Protein AF-A0A2H9PJQ9-F1 (afdb_monomer_lite)

Secondary structure (DSSP, 8-state):
---BPPS--HHHHHHHHHHTT--EEEETBTTTEESSTHHHHHHHHHTT-HHHHHHHHHHHHHHHHHHHTT---HHHHHHHHHHTTT-BHHHHHHHHHHH-EE-GGGGGGGGG-SSSSEEEEEEEEEEHHHHHHHHHHTHHHHHHTTEEEEEEEEEEEEEETTEEEEEEE----S-THHHHTTT-EEEE-HHHHHT---TTEEE-

Radius of gyration: 16.19 Å; chains: 1; bounding box: 39×34×43 Å

Structure (mmCIF, N/CA/C/O backbone):
data_AF-A0A2H9PJQ9-F1
#
_entry.id   AF-A0A2H9PJQ9-F1
#
loop_
_atom_site.group_PDB
_atom_site.id
_atom_site.type_symbol
_atom_site.label_atom_id
_atom_site.label_alt_id
_atom_site.label_comp_id
_atom_site.label_asym_id
_atom_site.label_entity_id
_atom_site.label_seq_id
_atom_site.pdbx_PDB_ins_code
_atom_site.Cartn_x
_atom_site.Cartn_y
_atom_site.Cartn_z
_atom_site.occupancy
_atom_site.B_iso_or_equiv
_atom_site.auth_seq_id
_atom_site.auth_comp_id
_atom_site.auth_asym_id
_atom_site.auth_atom_id
_atom_site.pdbx_PDB_model_num
ATOM 1 N N . MET A 1 1 ? 10.116 6.585 14.111 1.00 43.88 1 MET A N 1
ATOM 2 C CA . MET A 1 1 ? 9.969 5.727 15.311 1.00 43.88 1 MET A CA 1
ATOM 3 C C . MET A 1 1 ? 9.125 4.522 14.899 1.00 43.88 1 MET A C 1
ATOM 5 O O . MET A 1 1 ? 7.937 4.685 14.697 1.00 43.88 1 MET A O 1
ATOM 9 N N . GLY A 1 2 ? 9.751 3.363 14.663 1.00 52.34 2 GLY A N 1
ATOM 10 C CA . GLY A 1 2 ? 9.148 2.019 14.728 1.00 52.34 2 GLY A CA 1
ATOM 11 C C . GLY A 1 2 ? 7.973 1.591 13.829 1.00 52.34 2 GLY A C 1
ATOM 12 O O . GLY A 1 2 ? 7.468 0.507 14.096 1.00 52.34 2 GLY A O 1
ATOM 13 N N . LEU A 1 3 ? 7.521 2.338 12.813 1.00 66.88 3 LEU A N 1
ATOM 14 C CA . LEU A 1 3 ? 6.347 1.954 11.992 1.00 66.88 3 LEU A CA 1
ATOM 15 C C . LEU A 1 3 ? 6.558 0.694 11.137 1.00 66.88 3 LEU A C 1
ATOM 17 O O . LEU A 1 3 ? 5.597 0.089 10.671 1.00 66.88 3 LEU A O 1
ATOM 21 N N . TRP A 1 4 ? 7.801 0.281 10.928 1.00 74.50 4 TRP A N 1
ATOM 22 C CA . TRP A 1 4 ? 8.108 -0.850 10.067 1.00 74.50 4 TRP A CA 1
ATOM 23 C C . TRP A 1 4 ? 8.103 -2.177 10.826 1.00 74.50 4 TRP A C 1
ATOM 25 O O . TRP A 1 4 ? 8.696 -2.285 11.904 1.00 74.50 4 TRP A O 1
ATOM 35 N N . ILE A 1 5 ? 7.476 -3.192 10.229 1.00 68.81 5 ILE A N 1
ATOM 36 C CA . ILE A 1 5 ? 7.555 -4.583 10.685 1.00 68.81 5 ILE A CA 1
ATOM 37 C C . ILE A 1 5 ? 8.551 -5.342 9.783 1.00 68.81 5 ILE A C 1
ATOM 39 O O . ILE A 1 5 ? 8.395 -5.333 8.554 1.00 68.81 5 ILE A O 1
ATOM 43 N N . PRO A 1 6 ? 9.614 -5.960 10.341 1.00 61.12 6 PRO A N 1
ATOM 44 C CA . PRO A 1 6 ? 10.581 -6.747 9.571 1.00 61.12 6 PRO A CA 1
ATOM 45 C C . PRO A 1 6 ? 9.940 -7.993 8.919 1.00 61.12 6 PRO A C 1
ATOM 47 O O . PRO A 1 6 ? 8.770 -8.293 9.129 1.00 61.12 6 PRO A O 1
ATOM 50 N N . GLN A 1 7 ? 10.681 -8.703 8.056 1.00 64.31 7 GLN A N 1
ATOM 51 C CA . GLN A 1 7 ? 10.165 -9.921 7.405 1.00 64.31 7 GLN A CA 1
ATOM 52 C C . GLN A 1 7 ? 9.747 -10.986 8.426 1.00 64.31 7 GLN A C 1
ATOM 54 O O . GLN A 1 7 ? 10.453 -11.194 9.408 1.00 64.31 7 GLN A O 1
ATOM 59 N N . GLY A 1 8 ? 8.664 -11.704 8.119 1.00 64.31 8 GLY A N 1
ATOM 60 C CA . GLY A 1 8 ? 8.196 -12.854 8.887 1.00 64.31 8 GLY A CA 1
ATOM 61 C C . GLY A 1 8 ? 7.039 -13.571 8.193 1.00 64.31 8 GLY A C 1
ATOM 62 O O . GLY A 1 8 ? 6.454 -13.049 7.239 1.00 64.31 8 GLY A O 1
ATOM 63 N N . ALA A 1 9 ? 6.709 -14.774 8.659 1.00 79.25 9 ALA A N 1
ATOM 64 C CA . ALA A 1 9 ? 5.493 -15.464 8.228 1.00 79.25 9 ALA A CA 1
ATOM 65 C C . ALA A 1 9 ? 4.245 -14.659 8.654 1.00 79.25 9 ALA A C 1
ATOM 67 O O . ALA A 1 9 ? 4.311 -13.923 9.644 1.00 79.25 9 ALA A O 1
ATOM 68 N N . PRO A 1 10 ? 3.080 -14.811 7.990 1.00 82.25 10 PRO A N 1
ATOM 69 C CA . PRO A 1 10 ? 1.862 -14.089 8.371 1.00 82.25 10 PRO A CA 1
ATOM 70 C C . PRO A 1 10 ? 1.515 -14.197 9.862 1.00 82.25 10 PRO A C 1
ATOM 72 O O . PRO A 1 10 ? 1.098 -13.213 10.465 1.00 82.25 10 PRO A O 1
ATOM 75 N N . GLN A 1 11 ? 1.774 -15.358 10.475 1.00 86.12 11 GLN A N 1
ATOM 76 C CA . GLN A 1 11 ? 1.618 -15.579 11.912 1.00 86.12 11 GLN A CA 1
ATOM 77 C C . GLN A 1 11 ? 2.501 -14.664 12.769 1.00 86.12 11 GLN A C 1
ATOM 79 O O . GLN A 1 11 ? 2.030 -14.096 13.750 1.00 86.12 11 GLN A O 1
ATOM 84 N N . GLU A 1 12 ? 3.781 -14.535 12.426 1.00 87.19 12 GLU A N 1
ATOM 85 C CA . GLU A 1 12 ? 4.742 -13.728 13.186 1.00 87.19 12 GLU A CA 1
ATOM 86 C C . GLU A 1 12 ? 4.372 -12.248 13.101 1.00 87.19 12 GLU A C 1
ATOM 88 O O . GLU A 1 12 ? 4.300 -11.563 14.121 1.00 87.19 12 GLU A O 1
ATOM 93 N N . ILE A 1 13 ? 4.027 -11.793 11.892 1.00 88.25 13 ILE A N 1
ATOM 94 C CA . ILE A 1 13 ? 3.530 -10.437 11.646 1.00 88.25 13 ILE A CA 1
ATOM 95 C C . ILE A 1 13 ? 2.244 -10.192 12.447 1.00 88.25 13 ILE A C 1
ATOM 97 O O . ILE A 1 13 ? 2.112 -9.159 13.097 1.00 88.25 13 ILE A O 1
ATOM 101 N N . ALA A 1 14 ? 1.300 -11.136 12.439 1.00 89.38 14 ALA A N 1
ATOM 102 C CA . ALA A 1 14 ? 0.051 -11.014 13.183 1.00 89.38 14 ALA A CA 1
ATOM 103 C C . ALA A 1 14 ? 0.280 -10.891 14.698 1.00 89.38 14 ALA A C 1
ATOM 105 O O . ALA A 1 14 ? -0.315 -10.021 15.333 1.00 89.38 14 ALA A O 1
ATOM 106 N N . ILE A 1 15 ? 1.164 -11.712 15.271 1.00 89.94 15 ILE A N 1
ATOM 107 C CA . ILE A 1 15 ? 1.526 -11.644 16.695 1.00 89.94 15 ILE A CA 1
ATOM 108 C C . ILE A 1 15 ? 2.154 -10.284 17.023 1.00 89.94 15 ILE A C 1
ATOM 110 O O . ILE A 1 15 ? 1.790 -9.654 18.017 1.00 89.94 15 ILE A O 1
ATOM 114 N N . GLU A 1 16 ? 3.063 -9.794 16.179 1.00 90.94 16 GLU A N 1
ATOM 115 C CA . GLU A 1 16 ? 3.677 -8.480 16.372 1.00 90.94 16 GLU A CA 1
ATOM 116 C C . GLU A 1 16 ? 2.636 -7.350 16.338 1.00 90.94 16 GLU A C 1
ATOM 118 O O . GLU A 1 16 ? 2.636 -6.470 17.202 1.00 90.94 16 GLU A O 1
ATOM 123 N N . LEU A 1 17 ? 1.706 -7.393 15.384 1.00 92.06 17 LEU A N 1
ATOM 124 C CA . LEU A 1 17 ? 0.611 -6.431 1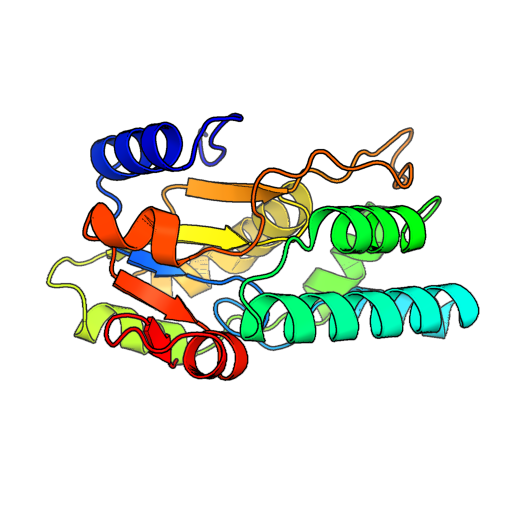5.276 1.00 92.06 17 LEU A CA 1
ATOM 125 C C . LEU A 1 17 ? -0.313 -6.465 16.502 1.00 92.06 17 LEU A C 1
ATOM 127 O O . LEU A 1 17 ? -0.695 -5.409 17.011 1.00 92.06 17 LEU A O 1
ATOM 131 N N . GLN A 1 18 ? -0.627 -7.655 17.022 1.00 92.06 18 GLN A N 1
ATOM 132 C CA . GLN A 1 18 ? -1.407 -7.810 18.253 1.00 92.06 18 GLN A CA 1
ATOM 133 C C . GLN A 1 18 ? -0.686 -7.200 19.463 1.00 92.06 18 GLN A C 1
ATOM 135 O O . GLN A 1 18 ? -1.315 -6.492 20.249 1.00 92.06 18 GLN A O 1
ATOM 140 N N . HIS A 1 19 ? 0.630 -7.404 19.599 1.00 92.19 19 HIS A N 1
ATOM 141 C CA . HIS A 1 19 ? 1.427 -6.776 20.662 1.00 92.19 19 HIS A CA 1
ATOM 142 C C . HIS A 1 19 ? 1.462 -5.247 20.558 1.00 92.19 19 HIS A C 1
ATOM 144 O O . HIS A 1 19 ? 1.486 -4.563 21.579 1.00 92.19 19 HIS A O 1
ATOM 150 N N . ARG A 1 20 ? 1.415 -4.708 19.336 1.00 91.38 20 ARG A N 1
ATOM 151 C CA . ARG A 1 20 ? 1.283 -3.267 19.067 1.00 91.38 20 ARG A CA 1
ATOM 152 C C . ARG A 1 20 ? -0.146 -2.743 19.275 1.00 91.38 20 ARG A C 1
ATOM 154 O O . ARG A 1 20 ? -0.403 -1.565 19.058 1.00 91.38 20 ARG A O 1
ATOM 161 N N . GLY A 1 21 ? -1.083 -3.601 19.682 1.00 92.12 21 GLY A N 1
ATOM 162 C CA . GLY A 1 21 ? -2.470 -3.230 19.954 1.00 92.12 21 GLY A CA 1
ATOM 163 C C . GLY A 1 21 ? -3.313 -2.976 18.706 1.00 92.12 21 GLY A C 1
ATOM 164 O O . GLY A 1 21 ? -4.406 -2.430 18.836 1.00 92.12 21 GLY A O 1
ATOM 165 N N . VAL A 1 22 ? -2.843 -3.365 17.515 1.00 93.31 22 VAL A N 1
ATOM 166 C CA . VAL A 1 22 ? -3.568 -3.167 16.254 1.00 93.31 22 VAL A CA 1
ATOM 167 C C . VAL A 1 22 ? -4.915 -3.887 16.297 1.00 93.31 22 VAL A C 1
ATOM 169 O O . VAL A 1 22 ? -5.006 -5.051 16.688 1.00 93.31 22 VAL A O 1
ATOM 172 N N . ARG A 1 23 ? -5.976 -3.186 15.891 1.00 90.25 23 ARG A N 1
ATOM 173 C CA . ARG A 1 23 ? -7.353 -3.707 15.842 1.00 90.25 23 ARG A CA 1
ATOM 174 C C . ARG A 1 23 ? -7.876 -3.890 14.426 1.00 90.25 23 ARG A C 1
ATOM 176 O O . ARG A 1 23 ? -8.754 -4.720 14.204 1.00 90.25 23 ARG A O 1
ATOM 183 N N . ALA A 1 24 ? -7.329 -3.137 13.479 1.00 91.50 24 ALA A N 1
ATOM 184 C CA . ALA A 1 24 ? -7.735 -3.199 12.089 1.00 91.50 24 ALA A CA 1
ATOM 185 C C . ALA A 1 24 ? -6.546 -3.067 11.141 1.00 91.50 24 ALA A C 1
ATOM 187 O O . ALA A 1 24 ? -5.549 -2.412 11.442 1.00 91.50 24 ALA A O 1
ATOM 188 N N . MET A 1 25 ? -6.687 -3.679 9.975 1.00 93.00 25 MET A N 1
ATOM 189 C CA . MET A 1 25 ? -5.764 -3.552 8.860 1.00 93.00 25 MET A CA 1
ATOM 190 C C . MET A 1 25 ? -6.468 -2.830 7.717 1.00 93.00 25 MET A C 1
ATOM 192 O O . MET A 1 25 ? -7.648 -3.072 7.470 1.00 93.00 25 MET A O 1
ATOM 196 N N . ILE A 1 26 ? -5.757 -1.943 7.033 1.00 92.94 26 ILE A N 1
ATOM 197 C CA . ILE A 1 26 ? -6.291 -1.140 5.933 1.00 92.94 26 ILE A CA 1
ATOM 198 C C . ILE A 1 26 ? -5.428 -1.395 4.695 1.00 92.94 26 ILE A C 1
ATOM 200 O O . ILE A 1 26 ? -4.198 -1.318 4.775 1.00 92.94 26 ILE A O 1
ATOM 204 N N . ASP A 1 27 ? -6.053 -1.713 3.560 1.00 91.62 27 ASP A N 1
ATOM 205 C CA . ASP A 1 27 ? -5.361 -1.697 2.269 1.00 91.62 27 ASP A CA 1
ATOM 206 C C . ASP A 1 27 ? -4.907 -0.267 1.936 1.00 91.62 27 ASP A C 1
ATOM 208 O O . ASP A 1 27 ? -5.498 0.718 2.382 1.00 91.62 27 ASP A O 1
ATOM 212 N N . PHE A 1 28 ? -3.838 -0.110 1.165 1.00 91.44 28 PHE A N 1
ATOM 213 C CA . PHE A 1 28 ? -3.349 1.230 0.860 1.00 91.44 28 PHE A CA 1
ATOM 214 C C . PHE A 1 28 ? -4.065 1.854 -0.343 1.00 91.44 28 PHE A C 1
ATOM 216 O O . PHE A 1 28 ? -4.732 2.883 -0.219 1.00 91.44 28 PHE A O 1
ATOM 223 N N . ASP A 1 29 ? -3.940 1.220 -1.503 1.00 86.38 29 ASP A N 1
ATOM 224 C CA . ASP A 1 29 ? -4.344 1.780 -2.787 1.00 86.38 29 ASP A CA 1
ATOM 225 C C . ASP A 1 29 ? -5.844 1.613 -3.000 1.00 86.38 29 ASP A C 1
ATOM 227 O O . ASP A 1 29 ? -6.368 0.507 -2.990 1.00 86.38 29 ASP A O 1
ATOM 231 N N . GLY A 1 30 ? -6.557 2.708 -3.245 1.00 85.75 30 GLY A N 1
ATOM 232 C CA . GLY A 1 30 ? -8.011 2.661 -3.396 1.00 85.75 30 GLY A CA 1
ATOM 233 C C . GLY A 1 30 ? -8.772 2.456 -2.080 1.00 85.75 30 GLY A C 1
ATOM 234 O O . GLY A 1 30 ? -10.003 2.500 -2.102 1.00 85.75 30 GLY A O 1
ATOM 235 N N . CYS A 1 31 ? -8.073 2.301 -0.948 1.00 90.88 31 CYS A N 1
ATOM 236 C CA . CYS A 1 31 ? -8.666 2.209 0.383 1.00 90.88 31 CYS A CA 1
ATOM 237 C C . CYS A 1 31 ? -8.153 3.313 1.315 1.00 90.88 31 CYS A C 1
ATOM 239 O O . CYS A 1 31 ? -8.916 4.239 1.579 1.00 90.88 31 CYS A O 1
ATOM 241 N N . ALA A 1 32 ? -6.894 3.292 1.772 1.00 93.00 32 ALA A N 1
ATOM 242 C CA . ALA A 1 32 ? -6.342 4.380 2.587 1.00 93.00 32 ALA A CA 1
ATOM 243 C C . ALA A 1 32 ? -6.204 5.693 1.797 1.00 93.00 32 ALA A C 1
ATOM 245 O O . ALA A 1 32 ? -6.469 6.781 2.316 1.00 93.00 32 ALA A O 1
ATOM 246 N N . VAL A 1 33 ? -5.834 5.594 0.522 1.00 91.00 33 VAL A N 1
ATOM 247 C CA . VAL A 1 33 ? -5.752 6.724 -0.408 1.00 91.00 33 VAL A CA 1
ATOM 248 C C . VAL A 1 33 ? -6.629 6.487 -1.635 1.00 91.00 33 VAL A C 1
ATOM 250 O O . VAL A 1 33 ? -6.906 5.352 -2.021 1.00 91.00 33 VAL A O 1
ATOM 253 N N . ARG A 1 34 ? -7.115 7.564 -2.255 1.00 84.88 34 ARG A N 1
ATOM 254 C CA . ARG A 1 34 ? -7.920 7.489 -3.476 1.00 84.88 34 ARG A CA 1
ATOM 255 C C . ARG A 1 34 ? -7.000 7.273 -4.671 1.00 84.88 34 ARG A C 1
ATOM 257 O O . ARG A 1 34 ? -6.144 8.099 -4.967 1.00 84.88 34 ARG A O 1
ATOM 264 N N . GLY A 1 35 ? -7.257 6.189 -5.396 1.00 65.81 35 GLY A N 1
ATOM 265 C CA . GLY A 1 35 ? -6.501 5.801 -6.581 1.00 65.81 35 GLY A CA 1
ATOM 266 C C . GLY A 1 35 ? -5.520 4.668 -6.299 1.00 65.81 35 GLY A C 1
ATOM 267 O O . GLY A 1 35 ? -5.032 4.504 -5.186 1.00 65.81 35 GLY A O 1
ATOM 268 N N . HIS A 1 36 ? -5.261 3.872 -7.333 1.00 63.19 36 HIS A N 1
ATOM 269 C CA . HIS A 1 36 ? -4.139 2.937 -7.342 1.00 63.19 36 HIS A CA 1
ATOM 270 C C . HIS A 1 36 ? -2.835 3.705 -7.597 1.00 63.19 36 HIS A C 1
ATOM 272 O O . HIS A 1 36 ? -2.869 4.927 -7.751 1.00 63.19 36 HIS A O 1
ATOM 278 N N . TYR A 1 37 ? -1.715 2.996 -7.751 1.00 62.28 37 TYR A N 1
ATOM 279 C CA . TYR A 1 37 ? -0.434 3.402 -8.372 1.00 62.28 37 TYR A CA 1
ATOM 280 C C . TYR A 1 37 ? -0.498 4.277 -9.662 1.00 62.28 37 TYR A C 1
ATOM 282 O O . TYR A 1 37 ? 0.497 4.434 -10.362 1.00 62.28 37 TYR A O 1
ATOM 290 N N . HIS A 1 38 ? -1.629 4.884 -10.017 1.00 55.50 38 HIS A N 1
ATOM 291 C CA . HIS A 1 38 ? -1.840 5.879 -11.060 1.00 55.50 38 HIS A CA 1
ATOM 292 C C . HIS A 1 38 ? -0.778 6.980 -11.090 1.00 55.50 38 HIS A C 1
ATOM 294 O O . HIS A 1 38 ? -0.396 7.377 -12.186 1.00 55.50 38 HIS A O 1
ATOM 300 N N . ALA A 1 39 ? -0.238 7.435 -9.953 1.00 58.38 39 ALA A N 1
ATOM 301 C CA . ALA A 1 39 ? 0.879 8.385 -9.961 1.00 58.38 39 ALA A CA 1
ATOM 302 C C . ALA A 1 39 ? 2.089 7.840 -10.750 1.00 58.38 39 ALA A C 1
ATOM 304 O O . ALA A 1 39 ? 2.676 8.571 -11.550 1.00 58.38 39 ALA A O 1
ATOM 305 N N . ALA A 1 40 ? 2.380 6.538 -10.626 1.00 61.75 40 ALA A N 1
ATOM 306 C CA . ALA A 1 40 ? 3.408 5.834 -11.389 1.00 61.75 40 ALA A CA 1
ATOM 307 C C . ALA A 1 40 ? 3.126 5.826 -12.883 1.00 61.75 40 ALA A C 1
ATOM 309 O O . ALA A 1 40 ? 3.979 6.184 -13.693 1.00 61.75 40 ALA A O 1
ATOM 310 N N . LEU A 1 41 ? 1.905 5.435 -13.238 1.00 68.00 41 LEU A N 1
ATOM 311 C CA . LEU A 1 41 ? 1.480 5.288 -14.623 1.00 68.00 41 LEU A CA 1
ATOM 312 C C . LEU A 1 41 ? 1.429 6.647 -15.326 1.00 68.00 41 LEU A C 1
ATOM 314 O O . LEU A 1 41 ? 1.902 6.770 -16.452 1.00 68.00 41 LEU A O 1
ATOM 318 N N . HIS A 1 42 ? 0.929 7.684 -14.651 1.00 64.38 42 HIS A N 1
ATOM 319 C CA . HIS A 1 42 ? 0.897 9.046 -15.173 1.00 64.38 42 HIS A CA 1
ATOM 320 C C . HIS A 1 42 ? 2.296 9.649 -15.298 1.00 64.38 42 HIS A C 1
ATOM 322 O O . HIS A 1 42 ? 2.585 10.271 -16.319 1.00 64.38 42 HIS A O 1
ATOM 328 N N . PHE A 1 43 ? 3.170 9.458 -14.304 1.00 68.75 43 PHE A N 1
ATOM 329 C CA . PHE A 1 43 ? 4.543 9.957 -14.367 1.00 68.75 43 PHE A CA 1
ATOM 330 C C . PHE A 1 43 ? 5.332 9.278 -15.491 1.00 68.75 43 PHE A C 1
ATOM 332 O O . PHE A 1 43 ? 5.965 9.952 -16.301 1.00 68.75 43 PHE A O 1
ATOM 339 N N . MET A 1 44 ? 5.249 7.953 -15.605 1.00 71.50 44 MET A N 1
ATOM 340 C CA . MET A 1 44 ? 5.902 7.210 -16.682 1.00 71.50 44 MET A CA 1
ATOM 341 C C . MET A 1 44 ? 5.345 7.573 -18.059 1.00 71.50 44 MET A C 1
ATOM 343 O O . MET A 1 44 ? 6.125 7.794 -18.985 1.00 71.50 44 MET A O 1
ATOM 347 N N . ALA A 1 45 ? 4.022 7.705 -18.197 1.00 68.75 45 ALA A N 1
ATOM 348 C CA . ALA A 1 45 ? 3.397 8.132 -19.447 1.00 68.75 45 ALA A CA 1
ATOM 349 C C . ALA A 1 45 ? 3.853 9.541 -19.858 1.00 68.75 45 ALA A C 1
ATOM 351 O O . ALA A 1 45 ? 4.215 9.756 -21.013 1.00 68.75 45 ALA A O 1
ATOM 352 N N . ALA A 1 46 ? 3.901 10.485 -18.912 1.00 66.94 46 ALA A N 1
ATOM 353 C CA . ALA A 1 46 ? 4.354 11.853 -19.163 1.00 66.94 46 ALA A CA 1
ATOM 354 C C . ALA A 1 46 ? 5.829 11.929 -19.599 1.00 66.94 46 ALA A C 1
ATOM 356 O O . ALA A 1 46 ? 6.204 12.840 -20.330 1.00 66.94 46 ALA A O 1
ATOM 357 N N . ASN A 1 47 ? 6.648 10.953 -19.198 1.00 72.88 47 ASN A N 1
ATOM 358 C CA . ASN A 1 47 ? 8.056 10.835 -19.584 1.00 72.88 47 ASN A CA 1
ATOM 359 C C . ASN A 1 47 ? 8.282 9.914 -20.800 1.00 72.88 47 ASN A C 1
ATOM 361 O O . ASN A 1 47 ? 9.403 9.470 -21.038 1.00 72.88 47 ASN A O 1
ATOM 365 N N . GLY A 1 48 ? 7.230 9.587 -21.561 1.00 76.69 48 GLY A N 1
ATOM 366 C CA . GLY A 1 48 ? 7.336 8.772 -22.776 1.00 76.69 48 GLY A CA 1
ATOM 367 C C . GLY A 1 48 ? 7.661 7.294 -22.530 1.00 76.69 48 GLY A C 1
ATOM 368 O O . GLY A 1 48 ? 8.010 6.576 -23.464 1.00 76.69 48 GLY A O 1
ATOM 369 N N . GLN A 1 49 ? 7.531 6.808 -21.293 1.00 80.75 49 GLN A N 1
ATOM 370 C CA . GLN A 1 49 ? 7.849 5.431 -20.905 1.00 80.75 49 GLN A CA 1
ATOM 371 C C . GLN A 1 49 ? 6.654 4.484 -21.116 1.00 80.75 49 GLN A C 1
ATOM 373 O O . GLN A 1 49 ? 6.297 3.694 -20.242 1.00 80.75 49 GLN A O 1
ATOM 378 N N . THR A 1 50 ? 6.014 4.566 -22.284 1.00 79.31 50 THR A N 1
ATOM 379 C CA . THR A 1 50 ? 4.763 3.860 -22.612 1.00 79.31 50 THR A CA 1
ATOM 380 C C . THR A 1 50 ? 4.853 2.346 -22.406 1.00 79.31 50 THR A C 1
ATOM 382 O O . THR A 1 50 ? 3.931 1.746 -21.861 1.00 79.31 50 THR A O 1
ATOM 385 N N . GLU A 1 51 ? 5.970 1.715 -22.777 1.00 77.50 51 GLU A N 1
ATOM 386 C CA . GLU A 1 51 ? 6.160 0.267 -22.600 1.00 77.50 51 GLU A CA 1
ATOM 387 C C . GLU A 1 51 ? 6.169 -0.149 -21.123 1.00 77.50 51 GLU A C 1
ATOM 389 O O . GLU A 1 51 ? 5.614 -1.190 -20.768 1.00 77.50 51 GLU A O 1
ATOM 394 N N . ARG A 1 52 ? 6.724 0.691 -20.240 1.00 77.88 52 ARG A N 1
ATOM 395 C CA . ARG A 1 52 ? 6.718 0.455 -18.788 1.00 77.88 52 ARG A CA 1
ATOM 396 C C . ARG A 1 52 ? 5.323 0.619 -18.203 1.00 77.88 52 ARG A C 1
ATOM 398 O O . ARG A 1 52 ? 4.906 -0.204 -17.396 1.00 77.88 52 ARG A O 1
ATOM 405 N N . VAL A 1 53 ? 4.571 1.620 -18.665 1.00 78.06 53 VAL A N 1
ATOM 406 C CA . VAL A 1 53 ? 3.158 1.808 -18.293 1.00 78.06 53 VAL A CA 1
ATOM 407 C C . VAL A 1 53 ? 2.333 0.582 -18.681 1.00 78.06 53 VAL A C 1
ATOM 409 O O . VAL A 1 53 ? 1.584 0.062 -17.857 1.00 78.06 53 VAL A O 1
ATOM 412 N N . ILE A 1 54 ? 2.498 0.082 -19.910 1.00 77.25 54 ILE A N 1
ATOM 413 C CA . ILE A 1 54 ? 1.814 -1.129 -20.382 1.00 77.25 54 ILE A CA 1
ATOM 414 C C . ILE A 1 54 ? 2.214 -2.336 -19.530 1.00 77.25 54 ILE A C 1
ATOM 416 O O . ILE A 1 54 ? 1.341 -3.091 -19.107 1.00 77.25 54 ILE A O 1
ATOM 420 N N . ASN A 1 55 ? 3.506 -2.508 -19.241 1.00 77.81 55 ASN A N 1
ATOM 421 C CA . ASN A 1 55 ? 3.983 -3.598 -18.396 1.00 77.81 55 ASN A CA 1
ATOM 422 C C . ASN A 1 55 ? 3.333 -3.554 -17.000 1.00 77.81 55 ASN A C 1
ATOM 424 O O . ASN A 1 55 ? 2.732 -4.540 -16.571 1.00 77.81 55 ASN A O 1
ATOM 428 N N . LEU A 1 56 ? 3.363 -2.398 -16.334 1.00 76.94 56 LEU A N 1
ATOM 429 C CA . LEU A 1 56 ? 2.747 -2.212 -15.019 1.00 76.94 56 LEU A CA 1
ATOM 430 C C . LEU A 1 56 ? 1.242 -2.498 -15.036 1.00 76.94 56 LEU A C 1
ATOM 432 O O . LEU A 1 56 ? 0.746 -3.170 -14.135 1.00 76.94 56 LEU A O 1
ATOM 436 N N . LEU A 1 57 ? 0.521 -2.046 -16.067 1.00 79.44 57 LEU A N 1
ATOM 437 C CA . LEU A 1 57 ? -0.907 -2.331 -16.225 1.00 79.44 57 LEU A CA 1
ATOM 438 C C . LEU A 1 57 ? -1.174 -3.829 -16.412 1.00 79.44 57 LEU A C 1
ATOM 440 O O . LEU A 1 57 ? -2.034 -4.384 -15.731 1.00 79.44 57 LEU A O 1
ATOM 444 N N . LEU A 1 58 ? -0.430 -4.499 -17.297 1.00 81.38 58 LEU A N 1
ATOM 445 C CA . LEU A 1 58 ? -0.601 -5.928 -17.570 1.00 81.38 58 LEU A CA 1
ATOM 446 C C . LEU A 1 58 ? -0.334 -6.778 -16.325 1.00 81.38 58 LEU A C 1
ATOM 448 O O . LEU A 1 58 ? -1.130 -7.657 -15.990 1.00 81.38 58 LEU A O 1
ATOM 452 N N . HIS A 1 59 ? 0.765 -6.511 -15.618 1.00 81.75 59 HIS A N 1
ATOM 453 C CA . HIS A 1 59 ? 1.102 -7.260 -14.411 1.00 81.75 59 HIS A CA 1
ATOM 454 C C . HIS A 1 59 ? 0.207 -6.883 -13.225 1.00 81.75 59 HIS A C 1
ATOM 456 O O . HIS A 1 59 ? -0.139 -7.772 -12.452 1.00 81.75 59 HIS A O 1
ATOM 462 N N . GLY A 1 60 ? -0.251 -5.631 -13.126 1.00 77.81 60 GLY A N 1
ATOM 463 C CA . GLY A 1 60 ? -1.244 -5.204 -12.139 1.00 77.81 60 GLY A CA 1
ATOM 464 C C . GLY A 1 60 ? -2.584 -5.923 -12.313 1.00 77.81 60 GLY A C 1
ATOM 465 O O . GLY A 1 60 ? -3.090 -6.522 -11.367 1.00 77.81 60 GLY A O 1
ATOM 466 N N . VAL A 1 61 ? -3.118 -5.970 -13.539 1.00 77.81 61 VAL A N 1
ATOM 467 C CA . VAL A 1 61 ? -4.344 -6.728 -13.853 1.00 77.81 61 VAL A CA 1
ATOM 468 C C . VAL A 1 61 ? -4.160 -8.220 -13.569 1.00 77.81 61 VAL A C 1
ATOM 470 O O . VAL A 1 61 ? -5.046 -8.855 -12.999 1.00 77.81 61 VAL A O 1
ATOM 473 N N . ALA A 1 62 ? -3.001 -8.787 -13.914 1.00 78.12 62 ALA A N 1
ATOM 474 C CA . ALA A 1 62 ? -2.701 -10.184 -13.618 1.00 78.12 62 ALA A CA 1
ATOM 475 C C . ALA A 1 62 ? -2.620 -10.464 -12.107 1.00 78.12 62 ALA A C 1
ATOM 477 O O . ALA A 1 62 ? -3.088 -11.513 -11.667 1.00 78.12 62 ALA A O 1
ATOM 478 N N . CYS A 1 63 ? -2.071 -9.542 -11.309 1.00 79.19 63 CYS A N 1
ATOM 479 C CA . CYS A 1 63 ? -2.082 -9.633 -9.849 1.00 79.19 63 CYS A CA 1
ATOM 480 C C . CYS A 1 63 ? -3.513 -9.713 -9.317 1.00 79.19 63 CYS A C 1
ATOM 482 O O . CYS A 1 63 ? -3.816 -10.645 -8.580 1.00 79.19 63 CYS A O 1
ATOM 484 N N . VAL A 1 64 ? -4.388 -8.799 -9.745 1.00 76.75 64 VAL A N 1
ATOM 485 C CA . VAL A 1 64 ? -5.798 -8.778 -9.329 1.00 76.75 64 VAL A CA 1
ATOM 486 C C . VAL A 1 64 ? -6.488 -10.087 -9.709 1.00 76.75 64 VAL A C 1
ATOM 488 O O . VAL A 1 64 ? -7.061 -10.754 -8.854 1.00 76.75 64 VAL A O 1
ATOM 491 N N . ALA A 1 65 ? -6.375 -10.518 -10.968 1.00 77.31 65 ALA A N 1
ATOM 492 C CA . ALA A 1 65 ? -6.985 -11.765 -11.429 1.00 77.31 65 ALA A CA 1
ATOM 493 C C . ALA A 1 65 ? -6.501 -12.987 -10.631 1.00 77.31 65 ALA A C 1
ATOM 495 O O . ALA A 1 65 ? -7.286 -13.881 -10.325 1.00 77.31 65 ALA A O 1
ATOM 496 N N . LYS A 1 66 ? -5.215 -13.033 -10.272 1.00 78.31 66 LYS A N 1
ATOM 497 C CA . LYS A 1 66 ? -4.673 -14.111 -9.442 1.00 78.31 66 LYS A CA 1
ATOM 498 C C . LYS A 1 66 ? -5.156 -14.054 -8.001 1.00 78.31 66 LYS A C 1
ATOM 500 O O . LYS A 1 66 ? -5.399 -15.119 -7.444 1.00 78.31 66 LYS A O 1
ATOM 505 N N . ASP A 1 67 ? -5.345 -12.865 -7.434 1.00 75.75 67 ASP A N 1
ATOM 506 C CA . ASP A 1 67 ? -5.941 -12.717 -6.103 1.00 75.75 67 ASP A CA 1
ATOM 507 C C . ASP A 1 67 ? -7.358 -13.298 -6.078 1.00 75.75 67 ASP A C 1
ATOM 509 O O . ASP A 1 67 ? -7.664 -14.117 -5.218 1.00 75.75 67 ASP A O 1
ATOM 513 N N . PHE A 1 68 ? -8.181 -12.971 -7.083 1.00 73.69 68 PHE A N 1
ATOM 514 C CA . PHE A 1 68 ? -9.523 -13.549 -7.251 1.00 73.69 68 PHE A CA 1
ATOM 515 C C . PHE A 1 68 ? -9.520 -15.080 -7.332 1.00 73.69 68 PHE A C 1
ATOM 517 O O . PHE A 1 68 ? -10.479 -15.728 -6.920 1.00 73.69 68 PHE A O 1
ATOM 524 N N . LEU A 1 69 ? -8.459 -15.664 -7.889 1.00 75.75 69 LEU A N 1
ATOM 525 C CA . LEU A 1 69 ? -8.317 -17.109 -8.058 1.00 75.75 69 LEU A CA 1
ATOM 526 C C . LEU A 1 69 ? -7.570 -17.783 -6.894 1.00 75.75 69 LEU A C 1
ATOM 528 O O . LEU A 1 69 ? -7.370 -18.996 -6.940 1.00 75.75 69 LEU A O 1
ATOM 532 N N . GLY A 1 70 ? -7.123 -17.029 -5.882 1.00 71.31 70 GLY A N 1
ATOM 533 C CA . GLY A 1 70 ? -6.292 -17.550 -4.792 1.00 71.31 70 GLY A CA 1
ATOM 534 C C . GLY A 1 70 ? -4.947 -18.118 -5.266 1.00 71.31 70 GLY A C 1
ATOM 535 O O . GLY A 1 70 ? -4.431 -19.067 -4.678 1.00 71.31 70 GLY A O 1
ATOM 536 N N . LEU A 1 71 ? -4.392 -17.592 -6.363 1.00 74.62 71 LEU A N 1
ATOM 537 C CA . LEU A 1 71 ? -3.172 -18.100 -6.993 1.00 74.62 71 LEU A CA 1
ATOM 538 C C . LEU A 1 71 ? -1.930 -17.273 -6.620 1.00 74.62 71 LEU A C 1
ATOM 540 O O . LEU A 1 71 ? -2.018 -16.053 -6.472 1.00 74.62 71 LEU A O 1
ATOM 544 N N . PRO A 1 72 ? -0.729 -17.887 -6.584 1.00 76.44 72 PRO A N 1
ATOM 545 C CA . PRO A 1 72 ? 0.514 -17.165 -6.318 1.00 76.44 72 PRO A CA 1
ATOM 546 C C . PRO A 1 72 ? 0.787 -16.040 -7.331 1.00 76.44 72 PRO A C 1
ATOM 548 O O . PRO A 1 72 ? 0.881 -16.266 -8.547 1.00 76.44 72 PRO A O 1
ATOM 551 N N . ASN A 1 73 ? 0.980 -14.820 -6.826 1.00 82.94 73 ASN A N 1
ATOM 552 C CA . ASN A 1 73 ? 1.186 -13.604 -7.622 1.00 82.94 73 ASN A CA 1
ATOM 553 C C . ASN A 1 73 ? 2.611 -13.021 -7.52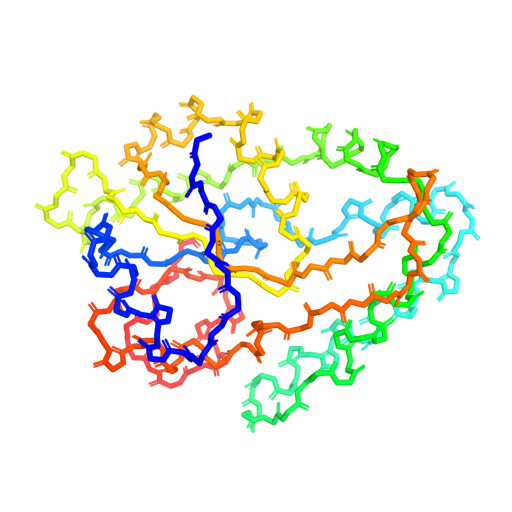6 1.00 82.94 73 ASN A C 1
ATOM 555 O O . ASN A 1 73 ? 2.900 -12.048 -8.219 1.00 82.94 73 ASN A O 1
ATOM 559 N N . GLU A 1 74 ? 3.516 -13.629 -6.748 1.00 86.69 74 GLU A N 1
ATOM 560 C CA . GLU A 1 74 ? 4.860 -13.087 -6.476 1.00 86.69 74 GLU A CA 1
ATOM 561 C C . GLU A 1 74 ? 5.625 -12.718 -7.753 1.00 86.69 74 GLU A C 1
ATOM 563 O O . GLU A 1 74 ? 6.193 -11.632 -7.846 1.00 86.69 74 GLU A O 1
ATOM 568 N N . GLY A 1 75 ? 5.589 -13.585 -8.771 1.00 86.12 75 GLY A N 1
ATOM 569 C CA . GLY A 1 75 ? 6.240 -13.315 -10.052 1.00 86.12 75 GLY A CA 1
ATOM 570 C C . GLY A 1 75 ? 5.744 -12.028 -10.721 1.00 86.12 75 GLY A C 1
ATOM 571 O O . GLY A 1 75 ? 6.554 -11.275 -11.249 1.00 86.12 75 GLY A O 1
ATOM 572 N N . HIS A 1 76 ? 4.444 -11.723 -10.640 1.00 86.38 76 HIS A N 1
ATOM 573 C CA . HIS A 1 76 ? 3.894 -10.483 -11.200 1.00 86.38 76 HIS A CA 1
ATOM 574 C C . HIS A 1 76 ? 4.258 -9.262 -10.357 1.00 86.38 76 HIS A C 1
ATOM 576 O O . HIS A 1 76 ? 4.532 -8.216 -10.932 1.00 86.38 76 HIS A O 1
ATOM 582 N N . LEU A 1 77 ? 4.342 -9.394 -9.030 1.00 87.06 77 LEU A N 1
ATOM 583 C CA . LEU A 1 77 ? 4.819 -8.311 -8.162 1.00 87.06 77 LEU A CA 1
ATOM 584 C C . LEU A 1 77 ? 6.281 -7.967 -8.450 1.00 87.06 77 LEU A C 1
ATOM 586 O O . LEU A 1 77 ? 6.632 -6.796 -8.566 1.00 87.06 77 LEU A O 1
ATOM 590 N N . ARG A 1 78 ? 7.124 -8.982 -8.672 1.00 90.12 78 ARG A N 1
ATOM 591 C CA . ARG A 1 78 ? 8.507 -8.782 -9.126 1.00 90.12 78 ARG A CA 1
ATOM 592 C C . ARG A 1 78 ? 8.566 -8.143 -10.513 1.00 90.12 78 ARG A C 1
ATOM 594 O O . ARG A 1 78 ? 9.378 -7.251 -10.725 1.00 90.12 78 ARG A O 1
ATOM 601 N N . SER A 1 79 ? 7.693 -8.536 -11.444 1.00 88.25 79 SER A N 1
ATOM 602 C CA . SER A 1 79 ? 7.597 -7.867 -12.750 1.00 88.25 79 SER A CA 1
ATOM 603 C C . SER A 1 79 ? 7.161 -6.406 -12.627 1.00 88.25 79 SER A C 1
ATOM 605 O O . SER A 1 79 ? 7.711 -5.557 -13.321 1.00 88.25 79 SER A O 1
ATOM 607 N N . MET A 1 80 ? 6.234 -6.088 -11.718 1.00 86.44 80 MET A N 1
ATOM 608 C CA . MET A 1 80 ? 5.853 -4.702 -11.446 1.00 86.44 80 MET A CA 1
ATOM 609 C C . MET A 1 80 ? 7.030 -3.895 -10.893 1.00 86.44 80 MET A C 1
ATOM 611 O O . MET A 1 80 ? 7.280 -2.796 -11.377 1.00 86.44 80 MET A O 1
ATOM 615 N N . ALA A 1 81 ? 7.791 -4.446 -9.940 1.00 88.81 81 ALA A N 1
ATOM 616 C CA . ALA A 1 81 ? 9.014 -3.810 -9.454 1.00 88.81 81 ALA A CA 1
ATOM 617 C C . ALA A 1 81 ? 10.012 -3.576 -10.599 1.00 88.81 81 ALA A C 1
ATOM 619 O O . ALA A 1 81 ? 10.513 -2.464 -10.752 1.00 88.81 81 ALA A O 1
ATOM 620 N N . LYS A 1 82 ? 10.209 -4.570 -11.476 1.00 88.94 82 LYS A N 1
ATOM 621 C CA . LYS A 1 82 ? 11.068 -4.450 -12.663 1.00 88.94 82 LYS A CA 1
ATOM 622 C C . LYS A 1 82 ? 10.609 -3.343 -13.613 1.00 88.94 82 LYS A C 1
ATOM 624 O O . LYS A 1 82 ? 11.445 -2.628 -14.155 1.00 88.94 82 LYS A O 1
ATOM 629 N N . GLY A 1 83 ? 9.300 -3.140 -13.763 1.00 83.94 83 GLY A N 1
ATOM 630 C CA . GLY A 1 83 ? 8.732 -2.031 -14.534 1.00 83.94 83 GLY A CA 1
ATOM 631 C C . GLY A 1 83 ? 9.135 -0.638 -14.027 1.00 83.94 83 GLY A C 1
ATOM 632 O O . GLY A 1 83 ? 9.129 0.312 -14.808 1.00 83.94 83 GLY A O 1
ATOM 633 N N . LEU A 1 84 ? 9.528 -0.515 -12.753 1.00 86.81 84 LEU A N 1
ATOM 634 C CA . LEU A 1 84 ? 10.006 0.730 -12.141 1.00 86.81 84 LEU A CA 1
ATOM 635 C C . LEU A 1 84 ? 11.521 0.949 -12.288 1.00 86.81 84 LEU A C 1
ATOM 637 O O . LEU A 1 84 ? 12.004 2.011 -11.911 1.00 86.81 84 LEU A O 1
ATOM 641 N N . GLU A 1 85 ? 12.288 -0.006 -12.819 1.00 90.19 85 GLU A N 1
ATOM 642 C CA . GLU A 1 85 ? 13.754 0.075 -12.883 1.00 90.19 85 GLU A CA 1
ATOM 643 C C . GLU A 1 85 ? 14.271 1.381 -13.517 1.00 90.19 85 GLU A C 1
ATOM 645 O O . GLU A 1 85 ? 13.832 1.821 -14.584 1.00 90.19 85 GLU A O 1
ATOM 650 N N . GLY A 1 86 ? 15.237 2.019 -12.860 1.00 89.69 86 GLY A N 1
ATOM 651 C CA . GLY A 1 86 ? 15.834 3.286 -13.275 1.00 89.69 86 GLY A CA 1
ATOM 652 C C . GLY A 1 86 ? 14.932 4.507 -13.079 1.00 89.69 86 GLY A C 1
ATOM 653 O O . GLY A 1 86 ? 15.304 5.600 -13.495 1.00 89.69 86 GLY A O 1
ATOM 654 N N . LEU A 1 87 ? 13.748 4.361 -12.481 1.00 87.75 87 LEU A N 1
ATOM 655 C CA . LEU A 1 87 ? 12.900 5.498 -12.135 1.00 87.75 87 LEU A CA 1
ATOM 656 C C . LEU A 1 87 ? 13.432 6.192 -10.877 1.00 87.75 87 LEU A C 1
ATOM 658 O O . LEU A 1 87 ? 13.744 5.528 -9.890 1.00 87.75 87 LEU A O 1
ATOM 662 N N . CYS A 1 88 ? 13.514 7.523 -10.903 1.00 90.81 88 CYS A N 1
ATOM 663 C CA . CYS A 1 88 ? 13.918 8.316 -9.743 1.00 90.81 88 CYS A CA 1
ATOM 664 C C . CYS A 1 88 ? 12.829 8.274 -8.662 1.00 90.81 88 CYS A C 1
ATOM 666 O O . CYS A 1 88 ? 11.690 8.676 -8.914 1.00 90.81 88 CYS A O 1
ATOM 668 N N . TYR A 1 89 ? 13.192 7.810 -7.464 1.00 92.00 89 TYR A N 1
ATOM 669 C CA . TYR A 1 89 ? 12.285 7.697 -6.322 1.00 92.00 89 TYR A CA 1
ATOM 670 C C . TYR A 1 89 ? 11.729 9.058 -5.899 1.00 92.00 89 TYR A C 1
ATOM 672 O O . TYR A 1 89 ? 10.523 9.202 -5.754 1.00 92.00 89 TYR A O 1
ATOM 680 N N . GLU A 1 90 ? 12.576 10.080 -5.778 1.00 92.06 90 GLU A N 1
ATOM 681 C CA . GLU A 1 90 ? 12.149 11.407 -5.311 1.00 92.06 90 GLU A CA 1
ATOM 682 C C . GLU A 1 90 ? 11.164 12.078 -6.273 1.00 92.06 90 GLU A C 1
ATOM 684 O O . GLU A 1 90 ? 10.145 12.632 -5.857 1.00 92.06 90 GLU A O 1
ATOM 689 N N . SER A 1 91 ? 11.422 11.997 -7.583 1.00 87.62 91 SER A N 1
ATOM 690 C CA . SER A 1 91 ? 10.489 12.520 -8.592 1.00 87.62 91 SER A CA 1
ATOM 691 C C . SER A 1 91 ? 9.153 11.785 -8.557 1.00 87.62 91 SER A C 1
ATOM 693 O O . SER A 1 91 ? 8.095 12.391 -8.728 1.00 87.62 91 SER A O 1
ATOM 695 N N . PHE A 1 92 ? 9.207 10.478 -8.312 1.00 86.19 92 PHE A N 1
ATOM 696 C CA . PHE A 1 92 ? 8.029 9.645 -8.187 1.00 86.19 92 PHE A CA 1
ATOM 697 C C . PHE A 1 92 ? 7.217 9.973 -6.930 1.00 86.19 92 PHE A C 1
ATOM 699 O O . PHE A 1 92 ? 6.016 10.216 -7.033 1.00 86.19 92 PHE A O 1
ATOM 706 N N . LEU A 1 93 ? 7.871 10.048 -5.768 1.00 88.94 93 LEU A N 1
ATOM 707 C CA . LEU A 1 93 ? 7.265 10.420 -4.492 1.00 88.94 93 LEU A CA 1
ATOM 708 C C . LEU A 1 93 ? 6.654 11.820 -4.563 1.00 88.94 93 LEU A C 1
ATOM 710 O O . LEU A 1 93 ? 5.500 11.987 -4.190 1.00 88.94 93 LEU A O 1
ATOM 714 N N . THR A 1 94 ? 7.373 12.803 -5.112 1.00 88.19 94 THR A N 1
ATOM 715 C CA . THR A 1 94 ? 6.858 14.174 -5.283 1.00 88.19 94 THR A CA 1
ATOM 716 C C . THR A 1 94 ? 5.565 14.166 -6.090 1.00 88.19 94 THR A C 1
ATOM 718 O O . THR A 1 94 ? 4.553 14.717 -5.666 1.00 88.19 94 THR A O 1
ATOM 721 N N . ARG A 1 95 ? 5.554 13.457 -7.227 1.00 84.25 95 ARG A N 1
ATOM 722 C CA . ARG A 1 95 ? 4.355 13.365 -8.063 1.00 84.25 95 ARG A CA 1
ATOM 723 C C . ARG A 1 95 ? 3.200 12.660 -7.353 1.00 84.25 95 ARG 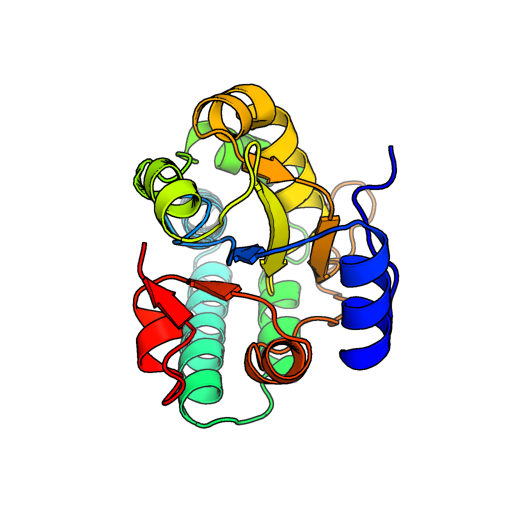A C 1
ATOM 725 O O . ARG A 1 95 ? 2.037 12.997 -7.578 1.00 84.25 95 ARG A O 1
ATOM 732 N N . MET A 1 96 ? 3.515 11.662 -6.538 1.00 84.81 96 MET A N 1
ATOM 733 C CA . MET A 1 96 ? 2.540 10.950 -5.728 1.00 84.81 96 MET A CA 1
ATOM 734 C C . MET A 1 96 ? 1.921 11.895 -4.693 1.00 84.81 96 MET A C 1
ATOM 736 O O . MET A 1 96 ? 0.707 12.060 -4.690 1.00 84.81 96 MET A O 1
ATOM 740 N N . LEU A 1 97 ? 2.740 12.612 -3.922 1.00 87.81 97 LEU A N 1
ATOM 741 C CA . LEU A 1 97 ? 2.291 13.594 -2.932 1.00 87.81 97 LEU A CA 1
ATOM 742 C C . LEU A 1 97 ? 1.447 14.725 -3.543 1.00 87.81 97 LEU A C 1
ATOM 744 O O . LEU A 1 97 ? 0.481 15.155 -2.922 1.00 87.81 97 LEU A O 1
ATOM 748 N N . ASP A 1 98 ? 1.747 15.150 -4.774 1.00 86.19 98 ASP A N 1
ATOM 749 C CA . ASP A 1 98 ? 0.964 16.169 -5.493 1.00 86.19 98 ASP A CA 1
ATOM 750 C C . ASP A 1 98 ? -0.446 15.704 -5.895 1.00 86.19 98 ASP A C 1
ATOM 752 O O . ASP A 1 98 ? -1.306 16.525 -6.216 1.00 86.19 98 ASP A O 1
ATOM 756 N N . THR A 1 99 ? -0.669 14.392 -5.985 1.00 82.81 99 THR A N 1
ATOM 757 C CA . THR A 1 99 ? -1.892 13.817 -6.575 1.00 82.81 99 THR A CA 1
ATOM 758 C C . THR A 1 99 ? -2.681 12.940 -5.618 1.00 82.81 99 THR A C 1
ATOM 760 O O . THR A 1 99 ? -3.842 12.636 -5.889 1.00 82.81 99 THR A O 1
ATOM 763 N N . VAL A 1 100 ? -2.067 12.520 -4.516 1.00 87.75 100 VAL A N 1
ATOM 764 C CA . VAL A 1 100 ? -2.686 11.629 -3.548 1.00 87.75 100 VAL A CA 1
ATOM 765 C C . VAL A 1 100 ? -3.721 12.368 -2.715 1.00 87.75 100 VAL A C 1
ATOM 767 O O . VAL A 1 100 ? -3.475 13.434 -2.157 1.00 87.75 100 VAL A O 1
ATOM 770 N N . GLU A 1 101 ? -4.892 11.758 -2.591 1.00 90.00 101 GLU A N 1
ATOM 771 C CA . GLU A 1 101 ? -5.928 12.194 -1.664 1.00 90.00 101 GLU A CA 1
ATOM 772 C C . GLU A 1 101 ? -6.150 11.081 -0.644 1.00 90.00 101 GLU A C 1
ATOM 774 O O . GLU A 1 101 ? -6.427 9.942 -1.024 1.00 90.00 101 GLU A O 1
ATOM 779 N N . VAL A 1 102 ? -6.075 11.386 0.652 1.00 92.56 102 VAL A N 1
ATOM 780 C CA . VAL A 1 102 ? -6.513 10.438 1.688 1.00 92.56 102 VAL A CA 1
ATOM 781 C C . VAL A 1 102 ? -8.003 10.156 1.495 1.00 92.56 102 VAL A C 1
ATOM 783 O O . VAL A 1 102 ? -8.795 11.075 1.277 1.00 92.56 102 VAL A O 1
ATOM 786 N N . ASN A 1 103 ? -8.407 8.887 1.555 1.00 92.81 103 ASN A N 1
ATOM 787 C CA . ASN A 1 103 ? -9.799 8.520 1.329 1.00 92.81 103 ASN A CA 1
ATOM 788 C C . ASN A 1 103 ? -10.683 9.002 2.497 1.00 92.81 103 ASN A C 1
ATOM 790 O O . ASN A 1 103 ? -10.516 8.527 3.623 1.00 92.81 103 ASN A O 1
ATOM 794 N N . PRO A 1 104 ? -11.675 9.883 2.262 1.00 92.56 104 PRO A N 1
ATOM 795 C CA . PRO A 1 104 ? -12.518 10.415 3.332 1.00 92.56 104 PRO A CA 1
ATOM 796 C C . PRO A 1 104 ? -13.393 9.354 4.006 1.00 92.56 104 PRO A C 1
ATOM 798 O O . PRO A 1 104 ? -13.883 9.564 5.114 1.00 92.56 104 PRO A O 1
ATOM 801 N N . ARG A 1 105 ? -13.589 8.197 3.366 1.00 92.06 105 ARG A N 1
ATOM 802 C CA . ARG A 1 105 ? -14.337 7.080 3.947 1.00 92.06 105 ARG A CA 1
ATOM 803 C C . ARG A 1 105 ? -13.597 6.394 5.098 1.00 92.06 105 ARG A C 1
ATOM 805 O O . ARG A 1 105 ? -14.242 5.689 5.870 1.00 92.06 105 ARG A O 1
ATOM 812 N N . LEU A 1 106 ? -12.302 6.672 5.291 1.00 91.50 106 LEU A N 1
ATOM 813 C CA . LEU A 1 106 ? -11.566 6.267 6.494 1.00 91.50 106 LEU A CA 1
ATOM 814 C C . LEU A 1 106 ? -12.213 6.782 7.785 1.00 91.50 106 LEU A C 1
ATOM 816 O O . LEU A 1 106 ? -12.128 6.109 8.808 1.00 91.50 106 LEU A O 1
ATOM 820 N N . ALA A 1 107 ? -12.935 7.908 7.740 1.00 89.56 107 ALA A N 1
ATOM 821 C CA . ALA A 1 107 ? -13.721 8.394 8.876 1.00 89.56 107 ALA A CA 1
ATOM 822 C C . ALA A 1 107 ? -14.766 7.371 9.371 1.00 89.56 107 ALA A C 1
ATOM 824 O O . ALA A 1 107 ? -15.166 7.402 10.531 1.00 89.56 107 ALA A O 1
ATOM 825 N N . GLY A 1 108 ? -15.202 6.448 8.506 1.00 87.69 108 GLY A N 1
ATOM 826 C CA . GLY A 1 108 ? -16.138 5.383 8.853 1.00 87.69 108 GLY A CA 1
ATOM 827 C C . GLY A 1 108 ? -15.512 4.212 9.614 1.00 87.69 108 GLY A C 1
ATOM 828 O O . GLY A 1 108 ? -16.252 3.459 10.238 1.00 87.69 108 GLY A O 1
ATOM 829 N N . VAL A 1 109 ? -14.182 4.054 9.611 1.00 88.56 109 VAL A N 1
ATOM 830 C CA . VAL A 1 109 ? -13.485 2.926 10.267 1.00 88.56 109 VAL A CA 1
ATOM 831 C C . VAL A 1 109 ? -13.791 2.874 11.764 1.00 88.56 109 VAL A C 1
ATOM 833 O O . VAL A 1 109 ? -14.027 1.797 12.310 1.00 88.56 109 VAL A O 1
ATOM 836 N N . GLN A 1 110 ? -13.868 4.036 12.418 1.00 85.00 110 GLN A N 1
ATOM 837 C CA . GLN A 1 110 ? -14.193 4.147 13.843 1.00 85.00 110 GLN A CA 1
ATOM 838 C C . GLN A 1 110 ? -15.550 3.542 14.214 1.00 85.00 110 GLN A C 1
ATOM 840 O O . GLN A 1 110 ? -15.718 3.073 15.333 1.00 85.00 110 GLN A O 1
ATOM 845 N N . ALA A 1 111 ? -16.513 3.504 13.289 1.00 86.25 111 ALA A N 1
ATOM 846 C CA . ALA A 1 111 ? -17.826 2.919 13.557 1.00 86.25 111 ALA A CA 1
ATOM 847 C C . ALA A 1 111 ? -17.779 1.390 13.743 1.00 86.25 111 ALA A C 1
ATOM 849 O O . ALA A 1 111 ? -18.730 0.810 14.260 1.00 86.25 111 ALA A O 1
ATOM 850 N N . TYR A 1 112 ? -16.689 0.744 13.322 1.00 84.75 112 TYR A N 1
ATOM 851 C CA . TYR A 1 112 ? -16.513 -0.709 13.369 1.00 84.75 112 TYR A CA 1
ATOM 852 C C . TYR A 1 112 ? -15.545 -1.168 14.462 1.00 84.75 112 TYR A C 1
ATOM 854 O O . TYR A 1 112 ? -15.448 -2.367 14.718 1.00 84.75 112 TYR A O 1
ATOM 862 N N . VAL A 1 113 ? -14.813 -0.246 15.094 1.00 82.19 113 VAL A N 1
ATOM 863 C CA . VAL A 1 113 ? -13.823 -0.573 16.124 1.00 82.19 113 VAL A CA 1
ATOM 864 C C . VAL A 1 113 ? -14.171 0.167 17.409 1.00 82.19 113 VAL A C 1
ATOM 866 O O . VAL A 1 113 ? -14.166 1.390 17.452 1.00 82.19 113 VAL A O 1
ATOM 869 N N . GLU A 1 114 ? -14.426 -0.579 18.483 1.00 78.50 114 GLU A N 1
ATOM 870 C CA . GLU A 1 114 ? -14.885 -0.070 19.790 1.00 78.50 114 GLU A CA 1
ATOM 871 C C . GLU A 1 114 ? -13.811 0.712 20.587 1.00 78.50 114 GLU A C 1
ATOM 873 O O . GLU A 1 114 ? -13.909 0.863 21.804 1.00 78.50 114 GLU A O 1
ATOM 878 N N . VAL A 1 115 ? -12.756 1.198 19.925 1.00 78.31 115 VAL A N 1
ATOM 879 C CA . VAL A 1 115 ? -11.625 1.923 20.525 1.00 78.31 115 VAL A CA 1
ATOM 880 C C . VAL A 1 115 ? -11.318 3.162 19.686 1.00 78.31 115 VAL A C 1
ATOM 882 O O . VAL A 1 115 ? -11.271 3.079 18.462 1.00 78.31 115 VAL A O 1
ATOM 885 N N . SER A 1 116 ? -11.084 4.304 20.343 1.00 81.81 116 SER A N 1
ATOM 886 C CA . SER A 1 116 ? -10.707 5.565 19.695 1.00 81.81 116 SER A CA 1
ATOM 887 C C . SER A 1 116 ? -9.522 6.231 20.419 1.00 81.81 116 SER A C 1
ATOM 889 O O . SER A 1 116 ? -9.586 6.370 21.644 1.00 81.81 116 SER A O 1
ATOM 891 N N . PRO A 1 117 ? -8.462 6.658 19.700 1.00 85.06 117 PRO A N 1
ATOM 892 C CA . PRO A 1 117 ? -8.259 6.463 18.261 1.00 85.06 117 PRO A CA 1
ATOM 893 C C . PRO A 1 117 ? -8.106 4.975 17.908 1.00 85.06 117 PRO A C 1
ATOM 895 O O . PRO A 1 117 ? -7.793 4.152 18.765 1.00 85.06 117 PRO A O 1
ATOM 898 N N . VAL A 1 118 ? -8.387 4.618 16.655 1.00 88.62 118 VAL A N 1
ATOM 899 C CA . VAL A 1 118 ? -8.322 3.225 16.199 1.00 88.62 118 VAL A CA 1
ATOM 900 C C . VAL A 1 118 ? -6.866 2.895 15.879 1.00 88.62 118 VAL A C 1
ATOM 902 O O . VAL A 1 118 ? -6.333 3.473 14.928 1.00 88.62 118 VAL A O 1
ATOM 905 N N . PRO A 1 119 ? -6.217 1.969 16.605 1.00 93.62 119 PRO A N 1
ATOM 906 C CA . PRO A 1 119 ? -4.873 1.525 16.266 1.00 93.62 119 PRO A CA 1
ATOM 907 C C . PRO A 1 119 ? -4.943 0.615 15.036 1.00 93.62 119 PRO A C 1
ATOM 909 O O . PRO A 1 119 ? -5.517 -0.481 15.079 1.00 93.62 119 PRO A O 1
ATOM 912 N N . VAL A 1 120 ? -4.373 1.068 13.925 1.00 94.38 120 VAL A N 1
ATOM 913 C CA . VAL A 1 120 ? -4.414 0.349 12.647 1.00 94.38 120 VAL A CA 1
ATOM 914 C C . VAL A 1 120 ? -3.027 -0.010 12.148 1.00 94.38 120 VAL A C 1
ATOM 916 O O . VAL A 1 120 ? -2.029 0.605 12.523 1.00 94.38 120 VAL A O 1
ATOM 919 N N . ALA A 1 121 ? -2.982 -0.974 11.238 1.00 94.62 121 ALA A N 1
ATOM 920 C CA . ALA A 1 121 ? -1.846 -1.188 10.360 1.00 94.62 121 ALA A CA 1
ATOM 921 C C . ALA A 1 121 ? -2.254 -1.027 8.897 1.00 94.62 121 ALA A C 1
ATOM 923 O O . ALA A 1 121 ? -3.387 -1.333 8.527 1.00 94.62 121 ALA A O 1
ATOM 924 N N . ILE A 1 122 ? -1.325 -0.587 8.055 1.00 93.88 122 ILE A N 1
ATOM 925 C CA . ILE A 1 122 ? -1.483 -0.688 6.602 1.00 93.88 122 ILE A CA 1
ATOM 926 C C . ILE A 1 122 ? -0.925 -2.035 6.150 1.00 93.88 122 ILE A C 1
ATOM 928 O O . ILE A 1 122 ? 0.180 -2.405 6.545 1.00 93.88 122 ILE A O 1
ATOM 932 N N . LEU A 1 123 ? -1.671 -2.749 5.307 1.00 91.56 123 LEU A N 1
ATOM 933 C CA . LEU A 1 123 ? -1.215 -3.956 4.618 1.00 91.56 123 LEU A CA 1
ATOM 934 C C . LEU A 1 123 ? -1.258 -3.704 3.117 1.00 91.56 123 LEU A C 1
ATOM 936 O O . LEU A 1 123 ? -2.331 -3.479 2.571 1.00 91.56 123 LEU A O 1
ATOM 940 N N . SER A 1 124 ? -0.115 -3.745 2.438 1.00 89.75 124 SER A N 1
ATOM 941 C CA . SER A 1 124 ? -0.073 -3.428 1.009 1.00 89.75 124 SER A CA 1
ATOM 942 C C . SER A 1 124 ? 0.977 -4.226 0.250 1.00 89.75 124 SER A C 1
ATOM 944 O O . SER A 1 124 ? 2.023 -4.586 0.774 1.00 89.75 124 SER A O 1
ATOM 946 N N . LYS A 1 125 ? 0.726 -4.471 -1.035 1.00 87.69 125 LYS A N 1
ATOM 947 C CA . LYS A 1 125 ? 1.711 -5.050 -1.964 1.00 87.69 125 LYS A CA 1
ATOM 948 C C . LYS A 1 125 ? 2.740 -4.044 -2.465 1.00 87.69 125 LYS A C 1
ATOM 950 O O . LYS A 1 125 ? 3.647 -4.403 -3.214 1.00 87.69 125 LYS A O 1
ATOM 955 N N . ASN A 1 126 ? 2.546 -2.785 -2.131 1.00 88.00 126 ASN A N 1
ATOM 956 C CA . ASN A 1 126 ? 3.309 -1.699 -2.695 1.00 88.00 126 ASN A CA 1
ATOM 957 C C . ASN A 1 126 ? 4.618 -1.481 -1.939 1.00 88.00 126 ASN A C 1
ATOM 959 O O . ASN A 1 126 ? 4.945 -2.210 -1.003 1.00 88.00 126 ASN A O 1
ATOM 963 N N . ASP A 1 127 ? 5.381 -0.497 -2.399 1.00 90.81 127 ASP A N 1
ATOM 964 C CA . ASP A 1 127 ? 6.654 -0.108 -1.810 1.00 90.81 127 ASP A CA 1
ATOM 965 C C . ASP A 1 127 ? 6.442 0.558 -0.444 1.00 90.81 127 ASP A C 1
ATOM 967 O O . ASP A 1 127 ? 5.829 1.620 -0.351 1.00 90.81 127 ASP A O 1
ATOM 971 N N . GLY A 1 128 ? 6.950 -0.065 0.616 1.00 92.00 128 GLY A N 1
ATOM 972 C CA . GLY A 1 128 ? 6.785 0.397 1.991 1.00 92.00 128 GLY A CA 1
ATOM 973 C C . GLY A 1 128 ? 7.314 1.804 2.242 1.00 92.00 128 GLY A C 1
ATOM 974 O O . GLY A 1 128 ? 6.619 2.589 2.881 1.00 92.00 128 GLY A O 1
ATOM 975 N N . ASP A 1 129 ? 8.479 2.144 1.682 1.00 91.88 129 ASP A N 1
ATOM 976 C CA . ASP A 1 129 ? 9.087 3.471 1.863 1.00 91.88 129 ASP A CA 1
ATOM 977 C C . ASP A 1 129 ? 8.188 4.576 1.283 1.00 91.88 129 ASP A C 1
ATOM 979 O O . ASP A 1 129 ? 8.015 5.638 1.880 1.00 91.88 129 ASP A O 1
ATOM 983 N N . LEU A 1 130 ? 7.556 4.299 0.134 1.00 90.81 130 LEU A N 1
ATOM 984 C CA . LEU A 1 130 ? 6.607 5.211 -0.502 1.00 90.81 130 LEU A CA 1
ATOM 985 C C . LEU A 1 130 ? 5.359 5.404 0.369 1.00 90.81 130 LEU A C 1
ATOM 987 O O . LEU A 1 130 ? 4.899 6.529 0.552 1.00 90.81 130 LEU A O 1
ATOM 991 N N . ILE A 1 131 ? 4.803 4.307 0.894 1.00 92.56 131 ILE A N 1
ATOM 992 C CA . ILE A 1 131 ? 3.630 4.345 1.776 1.00 92.56 131 ILE A CA 1
ATOM 993 C C . ILE A 1 131 ? 3.948 5.158 3.029 1.00 92.56 131 ILE A C 1
ATOM 995 O O . ILE A 1 131 ? 3.158 6.022 3.403 1.00 92.56 131 ILE A O 1
ATOM 999 N N . GLU A 1 132 ? 5.095 4.904 3.663 1.00 93.62 132 GLU A N 1
ATOM 1000 C CA . GLU A 1 132 ? 5.516 5.608 4.874 1.00 93.62 132 GLU A CA 1
ATOM 1001 C C . GLU A 1 132 ? 5.609 7.114 4.629 1.00 93.62 132 GLU A C 1
ATOM 1003 O O . GLU A 1 132 ? 4.966 7.881 5.346 1.00 93.62 132 GLU A O 1
ATOM 1008 N N . ALA A 1 133 ? 6.296 7.530 3.562 1.00 92.94 133 ALA A N 1
ATOM 1009 C CA . ALA A 1 133 ? 6.429 8.941 3.208 1.00 92.94 133 ALA A CA 1
ATOM 1010 C C . ALA A 1 133 ? 5.067 9.624 2.979 1.00 92.94 133 ALA A C 1
ATOM 1012 O O . ALA A 1 133 ? 4.846 10.767 3.384 1.00 92.94 133 ALA A O 1
ATOM 1013 N N . VAL A 1 134 ? 4.121 8.920 2.357 1.00 91.94 134 VAL A N 1
ATOM 1014 C CA . VAL A 1 134 ? 2.794 9.468 2.042 1.00 91.94 134 VAL A CA 1
ATOM 1015 C C . VAL A 1 134 ? 1.918 9.569 3.273 1.00 91.94 134 VAL A C 1
ATOM 1017 O O . VAL A 1 134 ? 1.231 10.576 3.462 1.00 91.94 134 VAL A O 1
ATOM 1020 N N . VAL A 1 135 ? 1.938 8.546 4.122 1.00 93.00 135 VAL A N 1
ATOM 1021 C CA . VAL A 1 135 ? 1.248 8.584 5.408 1.00 93.00 135 VAL A CA 1
ATOM 1022 C C . VAL A 1 135 ? 1.816 9.705 6.266 1.00 93.00 135 VAL A C 1
ATOM 1024 O O . VAL A 1 135 ? 1.039 10.453 6.851 1.00 93.00 135 VAL A O 1
ATOM 1027 N N . GLU A 1 136 ? 3.141 9.843 6.341 1.00 94.31 136 GLU A N 1
ATOM 1028 C CA . GLU A 1 136 ? 3.789 10.883 7.138 1.00 94.31 136 GLU A CA 1
ATOM 1029 C C . GLU A 1 136 ? 3.365 12.279 6.669 1.00 94.31 136 GLU A C 1
ATOM 1031 O O . GLU A 1 136 ? 2.893 13.083 7.479 1.00 94.31 136 GLU A O 1
ATOM 1036 N N . ALA A 1 137 ? 3.405 12.528 5.356 1.00 94.00 137 ALA A N 1
ATOM 1037 C CA . ALA A 1 137 ? 2.940 13.779 4.760 1.00 94.00 137 ALA A CA 1
ATOM 1038 C C . ALA A 1 137 ? 1.456 14.077 5.055 1.00 94.00 137 ALA A C 1
ATOM 1040 O O . ALA A 1 137 ? 1.054 15.238 5.127 1.00 94.00 137 ALA A O 1
ATOM 1041 N N . ASN A 1 138 ? 0.643 13.039 5.274 1.00 93.94 138 ASN A N 1
ATOM 1042 C CA . ASN A 1 138 ? -0.795 13.144 5.513 1.00 93.94 138 ASN A CA 1
ATOM 1043 C C . ASN A 1 138 ? -1.216 12.810 6.957 1.00 93.94 138 ASN A C 1
ATOM 1045 O O . ASN A 1 138 ? -2.411 12.670 7.239 1.00 93.94 138 ASN A O 1
ATOM 1049 N N . ALA A 1 139 ? -0.278 12.717 7.905 1.00 94.06 139 ALA A N 1
ATOM 1050 C CA . ALA A 1 139 ? -0.539 12.174 9.242 1.00 94.06 139 ALA A CA 1
ATOM 1051 C C . ALA A 1 139 ? -1.626 12.943 10.015 1.00 94.06 139 ALA A C 1
ATOM 1053 O O . ALA A 1 139 ? -2.382 12.364 10.796 1.00 94.06 139 ALA A O 1
ATOM 1054 N N . ALA A 1 140 ? -1.736 14.257 9.793 1.00 94.88 140 ALA A N 1
ATOM 1055 C CA . ALA A 1 140 ? -2.785 15.078 10.394 1.00 94.88 140 ALA A CA 1
ATOM 1056 C C . ALA A 1 140 ? -4.194 14.683 9.917 1.00 94.88 140 ALA A C 1
ATOM 1058 O O . ALA A 1 140 ? -5.122 14.691 10.722 1.00 94.88 140 ALA A O 1
ATOM 1059 N N . VAL A 1 141 ? -4.345 14.297 8.646 1.00 94.88 141 VAL A N 1
ATOM 1060 C CA . VAL A 1 141 ? -5.629 13.876 8.067 1.00 94.88 141 VAL A CA 1
ATOM 1061 C C . VAL A 1 141 ? -6.046 12.518 8.631 1.00 94.88 141 VAL A C 1
ATOM 1063 O O . VAL A 1 141 ? -7.169 12.385 9.113 1.00 94.88 141 VAL A O 1
ATOM 1066 N N . PHE A 1 142 ? -5.125 11.547 8.681 1.00 93.62 142 PHE A N 1
ATOM 1067 C CA . PHE A 1 142 ? -5.370 10.244 9.318 1.00 93.62 142 PHE A CA 1
ATOM 1068 C C . PHE A 1 142 ? -5.805 10.402 10.784 1.00 93.62 142 PHE A C 1
ATOM 1070 O O . PHE A 1 142 ? -6.836 9.860 11.184 1.00 93.62 142 PHE A O 1
ATOM 1077 N N . ARG A 1 143 ? -5.090 11.222 11.569 1.00 92.94 143 ARG A N 1
ATOM 1078 C CA . ARG A 1 143 ? -5.485 11.535 12.955 1.00 92.94 143 ARG A CA 1
ATOM 1079 C C . ARG A 1 143 ? -6.831 12.254 13.043 1.00 92.94 143 ARG A C 1
ATOM 1081 O O . ARG A 1 143 ? -7.568 12.023 13.993 1.00 92.94 143 ARG A O 1
ATOM 1088 N N . GLY A 1 144 ? -7.168 13.097 12.067 1.00 93.38 144 GLY A N 1
ATOM 1089 C CA . GLY A 1 144 ? -8.474 13.756 11.971 1.00 93.38 144 GLY A CA 1
ATOM 1090 C C . GLY A 1 144 ? -9.636 12.777 11.771 1.00 93.38 144 GLY A C 1
ATOM 1091 O O . GLY A 1 144 ? -10.730 13.022 12.269 1.00 93.38 144 GLY A O 1
ATOM 1092 N N . TYR A 1 145 ? -9.386 11.635 11.128 1.00 93.19 145 TYR A N 1
ATOM 1093 C CA . TYR A 1 145 ? -10.316 10.497 11.057 1.00 93.19 145 TYR A CA 1
ATOM 1094 C C . TYR A 1 145 ? -10.212 9.557 12.268 1.00 93.19 145 TYR A C 1
ATOM 1096 O O . TYR A 1 145 ? -10.819 8.489 12.288 1.00 93.19 145 TYR A O 1
ATOM 1104 N N . GLY A 1 146 ? -9.421 9.959 13.268 1.00 91.81 146 GLY A N 1
ATOM 1105 C CA . GLY A 1 146 ? -9.076 9.213 14.471 1.00 91.81 146 GLY A CA 1
ATOM 1106 C C . GLY A 1 146 ? -8.534 7.816 14.186 1.00 91.81 146 GLY A C 1
ATOM 1107 O O . GLY A 1 146 ? -8.843 6.861 14.902 1.00 91.81 146 GLY A O 1
ATOM 1108 N N . ILE A 1 147 ? -7.714 7.740 13.140 1.00 93.31 147 ILE A N 1
ATOM 1109 C CA . ILE A 1 147 ? -6.840 6.623 12.819 1.00 93.31 147 ILE A CA 1
ATOM 1110 C C . ILE A 1 147 ? -5.478 6.872 13.470 1.00 93.31 147 ILE A C 1
ATOM 1112 O O . ILE A 1 147 ? -4.873 7.930 13.285 1.00 93.31 147 ILE A O 1
ATOM 1116 N N . GLU A 1 148 ? -4.976 5.880 14.198 1.00 93.06 148 GLU A N 1
ATOM 1117 C CA . GLU A 1 148 ? -3.626 5.865 14.753 1.00 93.06 148 GLU A CA 1
ATOM 1118 C C . GLU A 1 148 ? -2.828 4.739 14.092 1.00 93.06 148 GLU A C 1
ATOM 1120 O O . GLU A 1 148 ? -3.020 3.560 14.387 1.00 93.06 148 GLU A O 1
ATOM 1125 N N . LEU A 1 149 ? -1.943 5.088 13.156 1.00 93.69 149 LEU A N 1
ATOM 1126 C CA . LEU A 1 149 ? -1.137 4.089 12.463 1.00 93.69 149 LEU A CA 1
ATOM 1127 C C . LEU A 1 149 ? -0.015 3.569 13.373 1.00 93.69 149 LEU A C 1
ATOM 1129 O O . LEU A 1 149 ? 0.860 4.328 13.779 1.00 93.69 149 LEU A O 1
ATOM 1133 N N . GLN A 1 150 ? -0.024 2.264 13.637 1.00 94.56 150 GLN A N 1
ATOM 1134 C CA . GLN A 1 150 ? 0.974 1.567 14.458 1.00 94.56 150 GLN A CA 1
ATOM 1135 C C . GLN A 1 150 ? 2.036 0.846 13.625 1.00 94.56 150 GLN A C 1
ATOM 1137 O O . GLN A 1 150 ? 3.138 0.573 14.116 1.00 94.56 150 GLN A O 1
ATOM 1142 N N . ALA A 1 151 ? 1.685 0.465 12.394 1.00 94.00 151 ALA A N 1
ATOM 1143 C CA . ALA A 1 151 ? 2.553 -0.331 11.542 1.00 94.00 151 ALA A CA 1
ATOM 1144 C C . ALA A 1 151 ? 2.227 -0.220 10.047 1.00 94.00 151 ALA A C 1
ATOM 1146 O O . ALA A 1 151 ? 1.074 -0.035 9.656 1.00 94.00 151 ALA A O 1
ATOM 1147 N N . ILE A 1 152 ? 3.244 -0.433 9.215 1.00 93.75 152 ILE A N 1
ATOM 1148 C CA . ILE A 1 152 ? 3.129 -0.692 7.780 1.00 93.75 152 ILE A CA 1
ATOM 1149 C C . ILE A 1 152 ? 3.722 -2.074 7.511 1.00 93.75 152 ILE A C 1
ATOM 1151 O O . ILE A 1 152 ? 4.876 -2.354 7.840 1.00 93.75 152 ILE A O 1
ATOM 1155 N N . VAL A 1 153 ? 2.918 -2.936 6.896 1.00 91.94 153 VAL A N 1
ATOM 1156 C CA . VAL 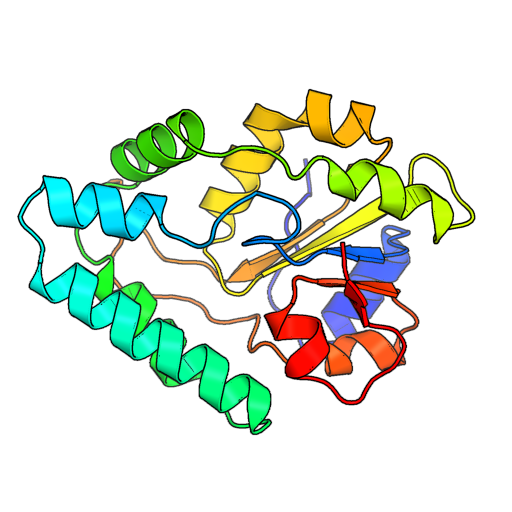A 1 153 ? 3.319 -4.246 6.389 1.00 91.94 153 VAL A CA 1
ATOM 1157 C C . VAL A 1 153 ? 3.239 -4.177 4.871 1.00 91.94 153 VAL A C 1
ATOM 1159 O O . VAL A 1 153 ? 2.149 -4.187 4.295 1.00 91.94 153 VAL A O 1
ATOM 1162 N N . ALA A 1 154 ? 4.394 -4.058 4.220 1.00 91.31 154 ALA A N 1
ATOM 1163 C CA . ALA A 1 154 ? 4.461 -3.861 2.779 1.00 91.31 154 ALA A CA 1
ATOM 1164 C C . ALA A 1 154 ? 5.650 -4.572 2.123 1.00 91.31 154 ALA A C 1
ATOM 1166 O O . ALA A 1 154 ? 6.522 -5.124 2.801 1.00 91.31 154 ALA A O 1
ATOM 1167 N N . ASN A 1 155 ? 5.678 -4.574 0.790 1.00 91.44 155 ASN A N 1
ATOM 1168 C CA . ASN A 1 155 ? 6.846 -5.019 0.037 1.00 91.44 155 ASN A CA 1
ATOM 1169 C C . ASN A 1 155 ? 7.942 -3.945 0.098 1.00 91.44 155 ASN A C 1
ATOM 1171 O O . ASN A 1 155 ? 7.680 -2.779 0.375 1.00 91.44 155 ASN A O 1
ATOM 1175 N N . THR A 1 156 ? 9.188 -4.328 -0.164 1.00 92.56 156 THR A N 1
ATOM 1176 C CA . THR A 1 156 ? 10.304 -3.371 -0.232 1.00 92.56 156 THR A CA 1
ATOM 1177 C C . THR A 1 156 ? 10.837 -3.354 -1.645 1.00 92.56 156 THR A C 1
ATOM 1179 O O . THR A 1 156 ? 11.307 -4.388 -2.124 1.00 92.56 156 THR A O 1
ATOM 1182 N N . TYR A 1 157 ? 10.738 -2.215 -2.326 1.00 92.81 157 TYR A N 1
ATOM 1183 C CA . TYR A 1 157 ? 11.270 -2.069 -3.676 1.00 92.81 157 TYR A CA 1
ATOM 1184 C C . TYR A 1 157 ? 12.630 -1.392 -3.566 1.00 92.81 157 TYR A C 1
ATOM 1186 O O . TYR A 1 157 ? 12.742 -0.286 -3.033 1.00 92.81 157 TYR A O 1
ATOM 1194 N N . ASN A 1 158 ? 13.670 -2.085 -4.017 1.00 94.75 158 ASN A N 1
ATOM 1195 C CA . ASN A 1 158 ? 15.045 -1.682 -3.773 1.00 94.75 158 ASN A CA 1
ATOM 1196 C C . ASN A 1 158 ? 15.387 -0.429 -4.581 1.00 94.75 158 ASN A C 1
ATOM 1198 O O . ASN A 1 158 ? 14.985 -0.290 -5.742 1.00 94.75 158 ASN A O 1
ATOM 1202 N N . LYS A 1 159 ? 16.168 0.464 -3.968 1.00 95.38 159 LYS A N 1
ATOM 1203 C CA . LYS A 1 159 ? 16.736 1.639 -4.628 1.00 95.38 159 LYS A CA 1
ATOM 1204 C C . LYS A 1 159 ? 18.258 1.633 -4.528 1.00 95.38 159 LYS A C 1
ATOM 1206 O O . LYS A 1 159 ? 18.812 1.204 -3.519 1.00 95.38 159 LYS A O 1
ATOM 1211 N N . GLN A 1 160 ? 18.917 2.158 -5.551 1.00 97.31 160 GLN A N 1
ATOM 1212 C CA . GLN A 1 160 ? 20.344 2.459 -5.574 1.00 97.31 160 GLN A CA 1
ATOM 1213 C C . GLN A 1 160 ? 20.527 3.849 -6.186 1.00 97.31 160 GLN A C 1
ATOM 1215 O O . GLN A 1 160 ? 19.903 4.165 -7.196 1.00 97.31 160 GLN A O 1
ATOM 1220 N N . ASP A 1 161 ? 21.328 4.698 -5.539 1.00 96.88 161 ASP A N 1
ATOM 1221 C CA . ASP A 1 161 ? 21.589 6.076 -5.981 1.00 96.88 161 ASP A CA 1
ATOM 1222 C C . ASP A 1 161 ? 20.299 6.876 -6.270 1.00 96.88 161 ASP A C 1
ATOM 1224 O O . ASP A 1 161 ? 20.189 7.601 -7.259 1.00 96.88 161 ASP A O 1
ATOM 1228 N N . GLY A 1 162 ? 19.277 6.698 -5.422 1.00 94.94 162 GLY A N 1
ATOM 1229 C CA . GLY A 1 162 ? 17.977 7.375 -5.534 1.00 94.94 162 GLY A CA 1
ATOM 1230 C C . GLY A 1 162 ? 17.042 6.832 -6.622 1.00 94.94 162 GLY A C 1
ATOM 1231 O O . GLY A 1 162 ? 15.972 7.401 -6.837 1.00 94.94 162 GLY A O 1
ATOM 1232 N N . HIS A 1 163 ? 17.404 5.742 -7.300 1.00 94.50 163 HIS A N 1
ATOM 1233 C CA . HIS A 1 163 ? 16.610 5.147 -8.375 1.00 94.50 163 HIS A CA 1
ATOM 1234 C C . HIS A 1 163 ? 16.205 3.717 -8.038 1.00 94.50 163 HIS A C 1
ATOM 1236 O O . HIS A 1 163 ? 16.976 2.972 -7.441 1.00 94.50 163 HIS A O 1
ATOM 1242 N N . TYR A 1 164 ? 15.009 3.309 -8.451 1.00 93.31 164 TYR A N 1
ATOM 1243 C CA . TYR A 1 164 ? 14.561 1.924 -8.314 1.00 93.31 164 TYR A CA 1
ATOM 1244 C C . TYR A 1 164 ? 15.475 0.970 -9.095 1.00 93.31 164 TYR A C 1
ATOM 1246 O O . TYR A 1 164 ? 15.761 1.207 -10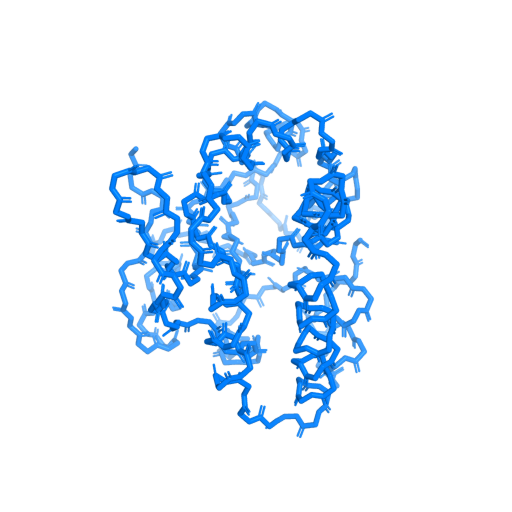.267 1.00 93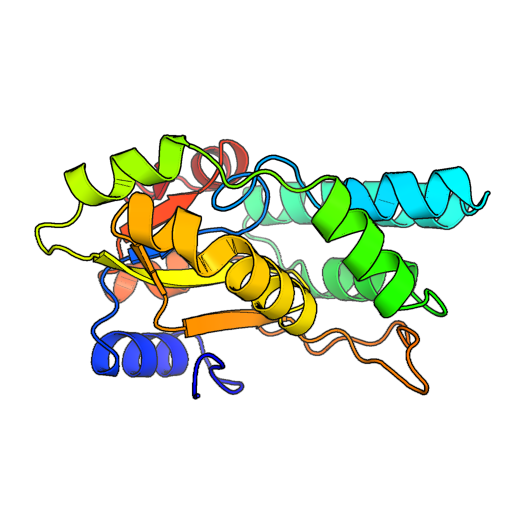.31 164 TYR A O 1
ATOM 1254 N N . THR A 1 165 ? 15.900 -0.139 -8.487 1.00 95.69 165 THR A N 1
ATOM 1255 C CA . THR A 1 165 ? 16.765 -1.132 -9.162 1.00 95.69 165 THR A CA 1
ATOM 1256 C C . THR A 1 165 ? 15.975 -2.137 -10.000 1.00 95.69 165 THR A C 1
ATOM 1258 O O . THR A 1 165 ? 16.547 -2.886 -10.783 1.00 95.69 165 THR A O 1
ATOM 1261 N N . GLY A 1 166 ? 14.653 -2.181 -9.826 1.00 91.06 166 GLY A N 1
ATOM 1262 C CA . GLY A 1 166 ? 13.797 -3.215 -10.403 1.00 91.06 166 GLY A CA 1
ATOM 1263 C C . GLY A 1 166 ? 13.676 -4.481 -9.552 1.00 91.06 166 GLY A C 1
ATOM 1264 O O . GLY A 1 166 ? 12.839 -5.332 -9.851 1.00 91.06 166 GLY A O 1
ATOM 1265 N N . ASP A 1 167 ? 14.460 -4.594 -8.478 1.00 95.12 167 ASP A N 1
ATOM 1266 C CA . ASP A 1 167 ? 14.364 -5.697 -7.527 1.00 95.12 167 ASP A CA 1
ATOM 1267 C C . ASP A 1 167 ? 13.420 -5.354 -6.379 1.00 95.12 167 ASP A C 1
ATOM 1269 O O . ASP A 1 167 ? 13.339 -4.212 -5.920 1.00 95.12 167 ASP A O 1
ATOM 1273 N N . ALA A 1 168 ? 12.732 -6.371 -5.869 1.00 91.94 168 ALA A N 1
ATOM 1274 C CA . ALA A 1 168 ? 11.879 -6.229 -4.703 1.00 91.94 168 ALA A CA 1
ATOM 1275 C C . ALA A 1 168 ? 11.988 -7.426 -3.764 1.00 91.94 168 ALA A C 1
ATOM 1277 O O . ALA A 1 168 ? 12.103 -8.585 -4.176 1.00 91.94 168 ALA A O 1
ATOM 1278 N N . THR A 1 169 ? 11.883 -7.129 -2.478 1.00 91.88 169 THR A N 1
ATOM 1279 C CA . THR A 1 169 ? 11.624 -8.115 -1.440 1.00 91.88 169 THR A CA 1
ATOM 1280 C C . THR A 1 169 ? 10.116 -8.214 -1.258 1.00 91.88 169 THR A C 1
ATOM 1282 O O . THR A 1 169 ? 9.489 -7.285 -0.746 1.00 91.88 169 THR A O 1
ATOM 1285 N N . ILE A 1 170 ? 9.533 -9.331 -1.698 1.00 87.38 170 ILE A N 1
ATOM 1286 C CA . ILE A 1 170 ? 8.096 -9.577 -1.569 1.00 87.38 170 ILE A CA 1
ATOM 1287 C C . ILE A 1 170 ? 7.819 -10.202 -0.199 1.00 87.38 170 ILE A C 1
ATOM 1289 O O . ILE A 1 170 ? 8.473 -11.164 0.198 1.00 87.38 170 ILE A O 1
ATOM 1293 N N . ARG A 1 171 ? 6.884 -9.596 0.531 1.00 83.56 171 ARG A N 1
ATOM 1294 C CA . ARG A 1 171 ? 6.411 -9.984 1.866 1.00 83.56 171 ARG A CA 1
ATOM 1295 C C . ARG A 1 171 ? 4.893 -10.139 1.892 1.00 83.56 171 ARG A C 1
ATOM 1297 O O . ARG A 1 171 ? 4.371 -11.018 2.564 1.00 83.56 171 ARG A O 1
ATOM 1304 N N . VAL A 1 172 ? 4.185 -9.283 1.155 1.00 82.88 172 VAL A N 1
ATOM 1305 C CA . VAL A 1 172 ? 2.724 -9.264 1.077 1.00 82.88 172 VAL A CA 1
ATOM 1306 C C . VAL A 1 172 ? 2.292 -9.807 -0.281 1.00 82.88 172 VAL A C 1
ATOM 1308 O O . VAL A 1 172 ? 2.472 -9.165 -1.317 1.00 82.88 172 VAL A O 1
ATOM 1311 N N . HIS A 1 173 ? 1.691 -10.998 -0.258 1.00 73.56 173 HIS A N 1
ATOM 1312 C CA . HIS A 1 173 ? 1.224 -11.733 -1.442 1.00 73.56 173 HIS A CA 1
ATOM 1313 C C . HIS A 1 173 ? -0.306 -11.658 -1.644 1.00 73.56 173 HIS A C 1
ATOM 1315 O O . HIS A 1 173 ? -0.849 -12.323 -2.517 1.00 73.56 173 HIS A O 1
ATOM 1321 N N . ASN A 1 174 ? -1.000 -10.807 -0.879 1.00 61.41 174 ASN A N 1
ATOM 1322 C CA . ASN A 1 174 ? -2.460 -10.595 -0.840 1.00 61.41 174 ASN A CA 1
ATOM 1323 C C . ASN A 1 174 ? -3.365 -11.644 -0.226 1.00 61.41 174 ASN A C 1
ATOM 1325 O O . ASN A 1 174 ? -4.583 -11.482 -0.330 1.00 61.41 174 ASN A O 1
ATOM 1329 N N . ASN A 1 175 ? -2.855 -12.662 0.454 1.00 67.12 175 ASN A N 1
ATOM 1330 C CA . ASN A 1 175 ? -3.780 -13.487 1.208 1.00 67.12 175 ASN A CA 1
ATOM 1331 C C . ASN A 1 175 ? -4.164 -12.770 2.511 1.00 67.12 175 ASN A C 1
ATOM 1333 O O . ASN A 1 175 ? -3.694 -13.096 3.592 1.00 67.12 175 ASN A O 1
ATOM 1337 N N . LYS A 1 176 ? -5.014 -11.739 2.401 1.00 71.25 176 LYS A N 1
ATOM 1338 C CA . LYS A 1 176 ? -5.587 -10.989 3.532 1.00 71.25 176 LYS A CA 1
ATOM 1339 C C . LYS A 1 176 ? -6.282 -11.943 4.523 1.00 71.25 176 LYS A C 1
ATOM 1341 O O . LYS A 1 176 ? -6.348 -11.660 5.717 1.00 71.25 176 LYS A O 1
ATOM 1346 N N . GLN A 1 177 ? -6.714 -13.116 4.043 1.00 67.38 177 GLN A N 1
ATOM 1347 C CA . GLN A 1 177 ? -7.255 -14.207 4.857 1.00 67.38 177 GLN A CA 1
ATOM 1348 C C . GLN A 1 177 ? -6.217 -14.814 5.814 1.00 67.38 177 GLN A C 1
ATOM 1350 O O . GLN A 1 177 ? -6.603 -15.263 6.892 1.00 67.38 177 GLN A O 1
ATOM 1355 N N . ASP A 1 178 ? -4.919 -14.770 5.487 1.00 76.75 178 ASP A N 1
ATOM 1356 C CA . ASP A 1 178 ? -3.855 -15.271 6.368 1.00 76.75 178 ASP A CA 1
ATOM 1357 C C . ASP A 1 178 ? -3.842 -14.524 7.703 1.00 76.75 178 ASP A C 1
ATOM 1359 O O . ASP A 1 178 ? -3.522 -15.115 8.732 1.00 76.75 178 ASP A O 1
ATOM 1363 N N . TYR A 1 179 ? -4.224 -13.243 7.696 1.00 77.62 179 TYR A N 1
ATOM 1364 C CA . TYR A 1 179 ? -4.278 -12.398 8.886 1.00 77.62 179 TYR A CA 1
ATOM 1365 C C . TYR A 1 179 ? -5.621 -12.490 9.615 1.00 77.62 179 TYR A C 1
ATOM 1367 O O . TYR A 1 179 ? -5.685 -12.277 10.826 1.00 77.62 179 TYR A O 1
ATOM 1375 N N . TYR A 1 180 ? -6.694 -12.851 8.910 1.00 74.31 180 TYR A N 1
ATOM 1376 C CA . TYR A 1 180 ? -8.033 -12.891 9.487 1.00 74.31 180 TYR A CA 1
ATOM 1377 C C . TYR A 1 180 ? -8.158 -13.879 10.656 1.00 74.31 180 TYR A C 1
ATOM 1379 O O . TYR A 1 180 ? -8.777 -13.560 11.670 1.00 74.31 180 TYR A O 1
ATOM 1387 N N . GLN A 1 181 ? -7.540 -15.058 10.558 1.00 80.00 181 GLN A N 1
ATOM 1388 C CA . GLN A 1 181 ? -7.576 -16.062 11.632 1.00 80.00 181 GLN A CA 1
ATOM 1389 C C . GLN A 1 181 ? -7.043 -15.539 12.984 1.00 80.00 181 GLN A C 1
ATOM 1391 O O . GLN A 1 181 ? -7.295 -16.150 14.019 1.00 80.00 181 GLN A O 1
ATOM 1396 N N . TYR A 1 182 ? -6.347 -14.396 12.983 1.00 85.25 182 TYR A N 1
ATOM 1397 C CA . TYR A 1 182 ? -5.830 -13.710 14.167 1.00 85.25 182 TYR A CA 1
ATOM 1398 C C . TYR A 1 182 ? -6.744 -12.582 14.685 1.00 85.25 182 TYR A C 1
ATOM 1400 O O . TYR A 1 182 ? -6.366 -11.861 15.608 1.00 85.25 182 TYR A O 1
ATOM 1408 N N . GLY A 1 183 ? -7.956 -12.443 14.136 1.00 85.12 183 GLY A N 1
ATOM 1409 C CA . GLY A 1 183 ? -9.011 -11.572 14.661 1.00 85.12 183 GLY A CA 1
ATOM 1410 C C . GLY A 1 183 ? -8.945 -10.108 14.219 1.00 85.12 183 GLY A C 1
ATOM 1411 O O . GLY A 1 183 ? -9.584 -9.266 14.847 1.00 85.12 183 GLY A O 1
ATOM 1412 N N . PHE A 1 184 ? -8.190 -9.782 13.167 1.00 87.19 184 PHE A N 1
ATOM 1413 C CA . PHE A 1 184 ? -8.171 -8.427 12.611 1.00 87.19 184 PHE A CA 1
ATOM 1414 C C . PHE A 1 184 ? -9.403 -8.153 11.742 1.00 87.19 184 PHE A C 1
ATOM 1416 O O . PHE A 1 184 ? -9.784 -8.982 10.914 1.00 87.19 184 PHE A O 1
ATOM 1423 N N . LEU A 1 185 ? -9.978 -6.954 11.880 1.00 88.62 185 LEU A N 1
ATOM 1424 C CA . LEU A 1 185 ? -10.888 -6.402 10.874 1.00 88.62 185 LEU A CA 1
ATOM 1425 C C . LEU A 1 185 ? -10.080 -5.885 9.688 1.00 88.62 185 LEU A C 1
ATOM 1427 O O . LEU A 1 185 ? -9.056 -5.227 9.881 1.00 88.62 185 LEU A O 1
ATOM 1431 N N . PHE A 1 186 ? -10.548 -6.156 8.474 1.00 89.81 186 PHE A N 1
ATOM 1432 C CA . PHE A 1 186 ? -9.865 -5.718 7.267 1.00 89.81 186 PHE A CA 1
ATOM 1433 C C . PHE A 1 186 ? -10.703 -4.685 6.514 1.00 89.81 186 PHE A C 1
ATOM 1435 O O . PHE A 1 186 ? -11.864 -4.939 6.205 1.00 89.81 186 PHE A O 1
ATOM 1442 N N . PHE A 1 187 ? -10.109 -3.543 6.184 1.00 90.62 187 PHE A N 1
ATOM 1443 C CA . PHE A 1 187 ? -10.714 -2.509 5.353 1.00 90.62 187 PHE A CA 1
ATOM 1444 C C . PHE A 1 187 ? -10.047 -2.504 3.987 1.00 90.62 187 PHE A C 1
ATOM 1446 O O . PHE A 1 187 ? -8.831 -2.348 3.890 1.00 90.62 187 PHE A O 1
ATOM 1453 N N . GLY A 1 188 ? -10.847 -2.693 2.943 1.00 88.69 188 GLY A N 1
ATOM 1454 C CA . GLY A 1 188 ? -10.363 -2.806 1.573 1.00 88.69 188 GLY A CA 1
ATOM 1455 C C . GLY A 1 188 ? -11.213 -2.026 0.585 1.00 88.69 188 GLY A C 1
ATOM 1456 O O . GLY A 1 188 ? -12.248 -1.440 0.930 1.00 88.69 188 GLY A O 1
ATOM 1457 N N . ASP A 1 189 ? -10.763 -2.026 -0.663 1.00 83.19 189 ASP A N 1
ATOM 1458 C CA . ASP A 1 189 ? -11.507 -1.443 -1.770 1.00 83.19 189 ASP A CA 1
ATOM 1459 C C . ASP A 1 189 ? -12.568 -2.425 -2.325 1.00 83.19 189 ASP A C 1
ATOM 1461 O O . ASP A 1 189 ? -12.894 -3.459 -1.735 1.00 83.19 189 ASP A O 1
ATOM 1465 N N . ALA A 1 190 ? -13.171 -2.096 -3.471 1.00 77.00 190 ALA A N 1
ATOM 1466 C CA . ALA A 1 190 ? -14.143 -2.986 -4.106 1.00 77.00 190 ALA A CA 1
ATOM 1467 C C . ALA A 1 190 ? -13.524 -4.300 -4.616 1.00 77.00 190 ALA A C 1
ATOM 1469 O O . ALA A 1 190 ? -14.231 -5.306 -4.684 1.00 77.00 190 ALA A O 1
ATOM 1470 N N . GLN A 1 191 ? -12.246 -4.284 -5.001 1.00 75.75 191 GLN A N 1
ATOM 1471 C CA . GLN A 1 191 ? -11.538 -5.460 -5.497 1.00 75.75 191 GLN A CA 1
ATOM 1472 C C . GLN A 1 191 ? -11.274 -6.425 -4.350 1.00 75.75 191 GLN A C 1
ATOM 1474 O O . GLN A 1 191 ? -11.552 -7.608 -4.499 1.00 75.75 191 GLN A O 1
ATOM 1479 N N . ASP A 1 192 ? -10.850 -5.924 -3.192 1.00 73.69 192 ASP A N 1
ATOM 1480 C CA . ASP A 1 192 ? -10.606 -6.745 -2.004 1.00 73.69 192 ASP A CA 1
ATOM 1481 C C . ASP A 1 192 ? -11.857 -7.479 -1.531 1.00 73.69 192 ASP A C 1
ATOM 1483 O O . ASP A 1 192 ? -11.809 -8.666 -1.213 1.00 73.69 192 ASP A O 1
ATOM 1487 N N . VAL A 1 193 ? -12.991 -6.778 -1.520 1.00 74.69 193 VAL A N 1
ATOM 1488 C CA . VAL A 1 193 ? -14.287 -7.346 -1.127 1.00 74.69 193 VAL A CA 1
ATOM 1489 C C . VAL A 1 193 ? -14.747 -8.395 -2.137 1.00 74.69 193 VAL A C 1
ATOM 1491 O O . VAL A 1 193 ? -15.341 -9.397 -1.757 1.00 74.69 193 VAL A O 1
ATOM 1494 N N . ALA A 1 194 ? -14.485 -8.180 -3.427 1.00 69.19 194 ALA A N 1
ATOM 1495 C CA . ALA A 1 194 ? -14.885 -9.105 -4.480 1.00 69.19 194 ALA A CA 1
ATOM 1496 C C . ALA A 1 194 ? -13.947 -10.322 -4.592 1.00 69.19 194 ALA A C 1
ATOM 1498 O O . ALA A 1 194 ? -14.400 -11.409 -4.949 1.00 69.19 194 ALA A O 1
ATOM 1499 N N . ALA A 1 195 ? -12.659 -10.157 -4.279 1.00 65.06 195 ALA A N 1
ATOM 1500 C CA . ALA A 1 195 ? -11.641 -11.205 -4.325 1.00 65.06 195 ALA A CA 1
ATOM 1501 C C . ALA A 1 195 ? -11.708 -12.165 -3.128 1.00 65.06 195 ALA A C 1
ATOM 1503 O O . ALA A 1 195 ? -10.922 -13.107 -3.039 1.00 65.06 195 ALA A O 1
ATOM 1504 N N . THR A 1 196 ? -12.647 -11.953 -2.205 1.00 66.12 196 THR A N 1
ATOM 1505 C CA . THR A 1 196 ? -12.803 -12.782 -1.018 1.00 66.12 196 THR A CA 1
ATOM 1506 C C . THR A 1 196 ? -14.261 -13.165 -0.795 1.00 66.12 196 THR A C 1
ATOM 1508 O O . THR A 1 196 ? -15.176 -12.367 -0.956 1.00 66.12 196 THR A O 1
ATOM 1511 N N . THR A 1 197 ? -14.499 -14.401 -0.367 1.00 61.28 197 THR A N 1
ATOM 1512 C CA . THR A 1 197 ? -15.818 -14.845 0.118 1.00 61.28 197 THR A CA 1
ATOM 1513 C C . THR A 1 197 ? -15.998 -14.563 1.612 1.00 61.28 197 THR A C 1
ATOM 1515 O O . THR A 1 197 ? -16.925 -15.074 2.239 1.00 61.28 197 THR A O 1
ATOM 1518 N N . TYR A 1 198 ? -15.068 -13.818 2.211 1.00 62.94 198 TYR A N 1
ATOM 1519 C CA . TYR A 1 198 ? -14.952 -13.662 3.649 1.00 62.94 198 TYR A CA 1
ATOM 1520 C C . TYR A 1 198 ? -15.707 -12.413 4.161 1.00 62.94 198 TYR A C 1
ATOM 1522 O O . TYR A 1 198 ? -15.427 -11.308 3.697 1.00 62.94 198 TYR A O 1
ATOM 1530 N N . PRO A 1 199 ? -16.626 -12.545 5.142 1.00 62.59 199 PRO A N 1
ATOM 1531 C CA . PRO A 1 199 ? -17.500 -11.447 5.577 1.00 62.59 199 PRO A CA 1
ATOM 1532 C C . PRO A 1 199 ? -16.826 -10.327 6.387 1.00 62.59 199 PRO A C 1
ATOM 1534 O O . PRO A 1 199 ? -17.449 -9.291 6.595 1.00 62.59 199 PRO A O 1
ATOM 1537 N N . GLY A 1 200 ? -15.594 -10.503 6.868 1.00 68.06 200 GLY A N 1
ATOM 1538 C CA . GLY A 1 200 ? -14.885 -9.488 7.667 1.00 68.06 200 GLY A CA 1
ATOM 1539 C C . GLY A 1 200 ? -13.928 -8.597 6.869 1.00 68.06 200 GLY A C 1
ATOM 1540 O O . GLY A 1 200 ? -13.118 -7.896 7.475 1.00 68.06 200 GLY A O 1
ATOM 1541 N N . VAL A 1 201 ? -14.015 -8.614 5.531 1.00 75.81 201 VAL A N 1
ATOM 1542 C CA . VAL A 1 201 ? -13.508 -7.517 4.696 1.00 75.81 201 VAL A CA 1
ATOM 1543 C C . VAL A 1 201 ? -14.616 -6.479 4.535 1.00 75.81 201 VAL A C 1
ATOM 1545 O O . VAL A 1 201 ? -15.660 -6.744 3.940 1.00 75.81 201 VAL A O 1
ATOM 1548 N N . ILE A 1 202 ? -14.386 -5.288 5.073 1.00 83.56 202 ILE A N 1
ATOM 1549 C CA . ILE A 1 202 ? -15.317 -4.166 5.059 1.00 83.56 202 ILE A CA 1
ATOM 1550 C C . ILE A 1 202 ? -14.897 -3.210 3.948 1.00 83.56 202 ILE A C 1
ATOM 1552 O O . ILE A 1 202 ? -13.764 -2.729 3.906 1.00 83.56 202 ILE A O 1
ATOM 1556 N N . ARG A 1 203 ? -15.835 -2.907 3.050 1.00 84.38 203 ARG A N 1
ATOM 1557 C CA . ARG A 1 203 ? -15.628 -1.892 2.022 1.00 84.38 203 ARG A CA 1
ATOM 1558 C C . ARG A 1 203 ? -15.769 -0.499 2.615 1.00 84.38 203 ARG A C 1
ATOM 1560 O O . ARG A 1 203 ? -16.817 -0.186 3.186 1.00 84.38 203 ARG A O 1
ATOM 1567 N N . ILE A 1 204 ? -14.782 0.350 2.361 1.00 80.19 204 ILE A N 1
ATOM 1568 C CA . ILE A 1 204 ? -14.868 1.799 2.587 1.00 80.19 204 ILE A CA 1
ATOM 1569 C C . ILE A 1 204 ? -14.454 2.563 1.330 1.00 80.19 204 ILE A C 1
ATOM 1571 O O . ILE A 1 204 ? -14.930 2.221 0.223 1.00 80.19 204 ILE A O 1
#

Sequence (204 aa):
MGLWIPQGAPQEIAIELQHRGVRAMIDFDGCAVRGHYHAALHFMAANGQTERVINLLLHGVACVAKDFLGLPNEGHLRSMAKGLEGLCYESFLTRMLDTVEVNPRLAGVQAYVEVSPVPVAILSKNDGDLIEAVVEANAAVFRGYGIELQAIVANTYNKQDGHYTGDATIRVHNNKQDYYQYGFLFFGDAQDVAATTYPGVIRI

Foldseek 3Di:
DQQEDDFDDLVVVLVVCVVLVAAAEEEVACTQKDHHLVLVLVVCVVVVVNVLSVQLVVLVVVLLVCLLVVHFSVVSLLSNLLSQAFPFQVVSLVSCLVPIDGDPCLLVVCVVDPDFLHEYEYEYADAQVSSVSNCVSCVVVCVVSRYDYRHYHYKHFDDDPRGGRSGIHGRHRPPPVSSVVSNHQYEYDPSNVSSDPDPRHDYD

pLDDT: mean 83.63, std 10.34, range [43.88, 97.31]